Protein AF-V5GNF7-F1 (afdb_monomer_lite)

Secondary structure (DSSP, 8-state):
-------------HHHHHH-HHHHHHHHHHHHHHHHHHHHHHHHHHHHHHHHHHHS-BTTTTB------HHHHHHHHHHHHHHHHHHHHHHHHHHHHHHHHHHHHHHHHHHHHHHHHHHHHHHHHHHHHHHHHHHHHHHHHHHHSS---HHHHTTS-SPPPHHHHHHHHHHHHHHHHHHHHHHHHHHHHHHHHHHHHHHHHHHHHHHHHHHHHHHHHHHHHHHTS-TTS---HHHHHHHHHHHHHHHHHHHHTTEEEEEEEETTEEEEEEE--THHHHHHHHHHHTS------------PPPSTTEEEEEEEESSTT--EEEEEEEETTSPBP---HHHHHHHHHHHHHT-HHHHHHHHHHT-

Organism: Kalmanozyma brasiliensis (strain GHG001) (NCBI:txid1365824)

Foldseek 3Di:
DPPPPDPDDPPPPVVVCVVPVVVVVVVVVVVVVVVVVVVVVVVVVVVVVVQCVQQDQPPVVRDHRDDDDPVRVVVVVVVVVVVVVVVVVVVVVVVVVVVVVVVVCVVVVVVVVVVVVVVVVVVVVVVVVVVVVVVVVVVCCVVCVPVDDPVVVVVPPDPQDPVNVVVVVVVVVVVVVVVVVVVVVVVVVVVVVVVVVVVVVVVVVVVVVVVVVVVVVVVVVQPVQDPVRHDPVVVVVVVVVVVVVVVVVCVVLQWPDWDDPDLFKIKTKGFADCPVVVVVVVVVVVPDDDDDDDDDDPDDDPQQRIKIWMFGAPHRVHATPDIWIAGPVRHTDDFDPVLVVVLVVVSVVRPPVVNSVSVSVSD

pLDDT: mean 76.72, std 17.61, range [31.47, 97.06]

Sequence (363 aa):
MSQFAGEGELDINWAVHKEWPEGLMEEERLLLDYFKKLKFIYLEQETKMRFMADIQDDLESGKEATVYSATEVAERERVAKTLKTQLTEAKAEVRGLRKEVDAAADELFEPWQEVDQDSREAEVLIKEIGDMELELAKIRAQSHGKGGNVAAIAGRDGPLTTTEAEEYLDGQVEEMTALEGKTADVKKAIEATKKDLVSSLRALDRINAERSLAEKFASEAKLGMGVDGGRDLETERLCASHAATISLLRSLLGIDEIEAISPTEIRITYKLPLDSILQQSQQEAAGKAAGSRRKRKSIALPDQSLVHVNLRFKDVGGRIDEVSVTSSKGEQYDMPEASMARLRALQKANDVPLIVQEVLAAF

InterPro domains:
  IPR037475 Kinetochore protein Sos7 [PTHR37329] (12-279)
  IPR048781 Kinetochore protein Sos7, coiled-coil domain [PF20882] (33-109)

Structure (mmCIF, N/CA/C/O backbone):
data_AF-V5GNF7-F1
#
_entry.id   AF-V5GNF7-F1
#
loop_
_atom_site.group_PDB
_atom_site.id
_atom_site.type_symbol
_atom_site.label_atom_id
_atom_site.label_alt_id
_atom_site.label_comp_id
_atom_site.label_asym_id
_atom_site.label_entity_id
_atom_site.label_seq_id
_atom_site.pdbx_PDB_ins_code
_atom_site.Cartn_x
_atom_site.Cartn_y
_atom_site.Cartn_z
_atom_site.occupancy
_atom_site.B_iso_or_equiv
_atom_site.auth_seq_id
_atom_site.auth_comp_id
_atom_site.auth_asym_id
_atom_site.auth_atom_id
_atom_site.pdbx_PDB_model_num
ATOM 1 N N . MET A 1 1 ? 14.016 -6.391 -24.480 1.00 37.66 1 MET A N 1
ATOM 2 C CA . MET A 1 1 ? 14.617 -6.146 -23.145 1.00 37.66 1 MET A CA 1
ATOM 3 C C . MET A 1 1 ? 13.620 -5.508 -22.162 1.00 37.66 1 MET A C 1
ATOM 5 O O . MET A 1 1 ? 14.030 -4.765 -21.288 1.00 37.66 1 MET A O 1
ATOM 9 N N . SER A 1 2 ? 12.316 -5.811 -22.263 1.00 34.09 2 SER A N 1
ATOM 10 C CA . SER A 1 2 ? 11.252 -5.247 -21.402 1.00 34.09 2 SER A CA 1
ATOM 11 C C . SER A 1 2 ? 10.570 -6.326 -20.543 1.00 34.09 2 SER A C 1
ATOM 13 O O . SER A 1 2 ? 9.400 -6.197 -20.209 1.00 34.09 2 SER A O 1
ATOM 15 N N . GLN A 1 3 ? 11.268 -7.427 -20.246 1.00 36.34 3 GLN A N 1
ATOM 16 C CA . GLN A 1 3 ? 10.677 -8.613 -19.605 1.00 36.34 3 GLN A CA 1
ATOM 17 C C . GLN A 1 3 ? 11.206 -8.899 -18.191 1.00 36.34 3 GLN A C 1
ATOM 19 O O . GLN A 1 3 ? 10.898 -9.942 -17.641 1.00 36.34 3 GLN A O 1
ATOM 24 N N . PHE A 1 4 ? 11.959 -7.978 -17.577 1.00 41.19 4 PHE A N 1
ATOM 25 C CA . PHE A 1 4 ? 12.493 -8.168 -16.216 1.00 41.19 4 PHE A CA 1
ATOM 26 C C . PHE A 1 4 ? 11.862 -7.268 -15.146 1.00 41.19 4 PHE A C 1
ATOM 28 O O . PHE A 1 4 ? 12.281 -7.311 -13.996 1.00 41.19 4 PHE A O 1
ATOM 35 N N . ALA A 1 5 ? 10.848 -6.468 -15.481 1.00 42.72 5 ALA A N 1
ATOM 36 C CA . ALA A 1 5 ? 10.094 -5.718 -14.477 1.00 42.72 5 ALA A CA 1
ATOM 37 C C . ALA A 1 5 ? 8.966 -6.601 -13.918 1.00 42.72 5 ALA A C 1
ATOM 39 O O . ALA A 1 5 ? 7.797 -6.396 -14.226 1.00 42.72 5 ALA A O 1
ATOM 40 N N . GLY A 1 6 ? 9.336 -7.642 -13.168 1.00 43.31 6 GLY A N 1
ATOM 41 C CA . GLY A 1 6 ? 8.391 -8.381 -12.338 1.00 43.31 6 GLY A CA 1
ATOM 42 C C . GLY A 1 6 ? 8.027 -7.535 -11.120 1.00 43.31 6 GLY A C 1
ATOM 43 O O . GLY A 1 6 ? 8.916 -7.096 -10.393 1.00 43.31 6 GLY A O 1
ATOM 44 N N . GLU A 1 7 ? 6.733 -7.298 -10.915 1.00 45.56 7 GLU A N 1
ATOM 45 C CA . GLU A 1 7 ? 6.145 -6.672 -9.723 1.00 45.56 7 GLU A CA 1
ATOM 46 C C . GLU A 1 7 ? 6.266 -7.608 -8.504 1.00 45.56 7 GLU A C 1
ATOM 48 O O . GLU A 1 7 ? 5.278 -8.104 -7.968 1.00 45.56 7 GLU A O 1
ATOM 53 N N . GLY A 1 8 ? 7.494 -7.909 -8.086 1.00 48.69 8 GLY A N 1
ATOM 54 C CA . GLY A 1 8 ? 7.759 -8.442 -6.757 1.00 48.69 8 GLY A CA 1
ATOM 55 C C . GLY A 1 8 ? 7.923 -7.264 -5.810 1.00 48.69 8 GLY A C 1
ATOM 56 O O . GLY A 1 8 ? 8.836 -6.460 -6.001 1.00 48.69 8 GLY A O 1
ATOM 57 N N . GLU A 1 9 ? 7.054 -7.139 -4.805 1.00 49.16 9 GLU A N 1
ATOM 58 C CA . GLU A 1 9 ? 7.373 -6.311 -3.640 1.00 49.16 9 GLU A CA 1
ATOM 59 C C . GLU A 1 9 ? 8.758 -6.744 -3.147 1.00 49.16 9 GLU A C 1
ATOM 61 O O . GLU A 1 9 ? 8.965 -7.913 -2.817 1.00 49.16 9 GLU A O 1
ATOM 66 N N . LEU A 1 10 ? 9.732 -5.826 -3.175 1.00 53.62 10 LEU A N 1
ATOM 67 C CA . LEU A 1 10 ? 11.022 -6.067 -2.544 1.00 53.62 10 LEU A CA 1
ATOM 68 C C . LEU A 1 10 ? 10.738 -6.322 -1.062 1.00 53.62 10 LEU A C 1
ATOM 70 O O . LEU A 1 10 ? 10.425 -5.389 -0.324 1.00 53.62 10 LEU A O 1
ATOM 74 N N . ASP A 1 11 ? 10.834 -7.580 -0.641 1.00 52.03 11 ASP A N 1
ATOM 75 C CA . ASP A 1 11 ? 10.724 -7.975 0.760 1.00 52.03 11 ASP A CA 1
ATOM 76 C C . ASP A 1 11 ? 12.017 -7.549 1.474 1.00 52.03 11 ASP A C 1
ATOM 78 O O . ASP A 1 11 ? 12.963 -8.317 1.670 1.00 52.03 11 ASP A O 1
ATOM 82 N N . ILE A 1 12 ? 12.121 -6.243 1.733 1.00 59.62 12 ILE A N 1
ATOM 83 C CA . ILE A 1 12 ? 13.259 -5.633 2.413 1.00 59.62 12 ILE A CA 1
ATOM 84 C C . ILE A 1 12 ? 13.191 -6.097 3.863 1.00 59.62 12 ILE A C 1
ATOM 86 O O . ILE A 1 12 ? 12.289 -5.725 4.613 1.00 59.62 12 ILE A O 1
ATOM 90 N N . ASN A 1 13 ? 14.162 -6.907 4.278 1.00 63.97 13 ASN A N 1
ATOM 91 C CA . ASN A 1 13 ? 14.256 -7.371 5.653 1.00 63.97 13 ASN A CA 1
ATOM 92 C C . ASN A 1 13 ? 14.747 -6.231 6.564 1.00 63.97 13 ASN A C 1
ATOM 94 O O . ASN A 1 13 ? 15.923 -6.133 6.917 1.00 63.97 13 ASN A O 1
ATOM 98 N N . TRP A 1 14 ? 13.821 -5.351 6.952 1.00 65.19 14 TRP A N 1
ATOM 99 C CA . TRP A 1 14 ? 14.069 -4.163 7.776 1.00 65.19 14 TRP A CA 1
ATOM 100 C C . TRP A 1 14 ? 14.739 -4.466 9.126 1.00 65.19 14 TRP A C 1
ATOM 102 O O . TRP A 1 14 ? 15.349 -3.577 9.719 1.00 65.19 14 TRP A O 1
ATOM 112 N N . ALA A 1 15 ? 14.659 -5.710 9.614 1.00 67.31 15 ALA A N 1
ATOM 113 C CA . ALA A 1 15 ? 15.326 -6.131 10.843 1.00 67.31 15 ALA A CA 1
ATOM 114 C C . ALA A 1 15 ? 16.859 -6.154 10.699 1.00 67.31 15 ALA A C 1
ATOM 116 O O . ALA A 1 15 ? 17.555 -5.724 11.615 1.00 67.31 15 ALA A O 1
ATOM 117 N N . VAL A 1 16 ? 17.377 -6.561 9.535 1.00 62.41 16 VAL A N 1
ATOM 118 C CA . VAL A 1 16 ? 18.823 -6.607 9.243 1.00 62.41 16 VAL A CA 1
ATOM 119 C C . VAL A 1 16 ? 19.409 -5.194 9.164 1.00 62.41 16 VAL A C 1
ATOM 121 O O . VAL A 1 16 ? 20.482 -4.920 9.697 1.00 62.41 16 VAL A O 1
ATOM 124 N N . HIS A 1 17 ? 18.665 -4.254 8.580 1.00 59.75 17 HIS A N 1
ATOM 125 C CA . HIS A 1 17 ? 19.103 -2.862 8.433 1.00 59.75 17 HIS A CA 1
ATOM 126 C C . HIS A 1 17 ? 19.042 -2.047 9.736 1.00 59.75 17 HIS A C 1
ATOM 128 O O . HIS A 1 17 ? 19.660 -0.988 9.831 1.00 59.75 17 HIS A O 1
ATOM 134 N N . LYS A 1 18 ? 18.339 -2.543 10.763 1.00 66.19 18 LYS A N 1
ATOM 135 C CA . LYS A 1 18 ? 18.294 -1.923 12.096 1.00 66.19 18 LYS A CA 1
ATOM 136 C C . LYS A 1 18 ? 19.565 -2.188 12.912 1.00 66.19 18 LYS A C 1
ATOM 138 O O . LYS A 1 18 ? 19.914 -1.380 13.768 1.00 66.19 18 LYS A O 1
ATOM 143 N N . GLU A 1 19 ? 20.245 -3.302 12.651 1.00 74.06 19 GLU A N 1
ATOM 144 C CA . GLU A 1 19 ? 21.462 -3.712 13.363 1.00 74.06 19 GLU A CA 1
ATOM 145 C C . GLU A 1 19 ? 22.735 -3.100 12.758 1.00 74.06 19 GLU A C 1
ATOM 147 O O . GLU A 1 19 ? 23.729 -2.940 13.467 1.00 74.06 19 GLU A O 1
ATOM 152 N N . TRP A 1 20 ? 22.701 -2.694 11.480 1.00 76.38 20 TRP A N 1
ATOM 153 C CA . TRP A 1 20 ? 23.851 -2.094 10.795 1.00 76.38 20 TRP A CA 1
ATOM 154 C C . TRP A 1 20 ? 23.467 -0.935 9.850 1.00 76.38 20 TRP A C 1
ATOM 156 O O . TRP A 1 20 ? 23.504 -1.072 8.624 1.00 76.38 20 TRP A O 1
ATOM 166 N N . PRO A 1 21 ? 23.120 0.242 10.403 1.00 76.25 21 PRO A N 1
ATOM 167 C CA . PRO A 1 21 ? 22.716 1.407 9.611 1.00 76.25 21 PRO A CA 1
ATOM 168 C C . PRO A 1 21 ? 23.842 1.965 8.723 1.00 76.25 21 PRO A C 1
ATOM 170 O O . PRO A 1 21 ? 23.575 2.500 7.651 1.00 76.25 21 PRO A O 1
ATOM 173 N N . GLU A 1 22 ? 25.106 1.806 9.126 1.00 79.75 22 GLU A N 1
ATOM 174 C CA . GLU A 1 22 ? 26.262 2.207 8.311 1.00 79.75 22 GLU A CA 1
ATOM 175 C C . GLU A 1 22 ? 26.398 1.355 7.039 1.00 79.75 22 GLU A C 1
ATOM 177 O O . GLU A 1 22 ? 26.714 1.891 5.978 1.00 79.75 22 GLU A O 1
ATOM 182 N N . GLY A 1 23 ? 26.085 0.056 7.115 1.00 80.06 23 GLY A N 1
ATOM 183 C CA . GLY A 1 23 ? 26.101 -0.842 5.959 1.00 80.06 23 GLY A CA 1
ATOM 184 C C . GLY A 1 23 ? 25.044 -0.488 4.920 1.00 80.06 23 GLY A C 1
ATOM 185 O O . GLY A 1 23 ? 25.327 -0.537 3.729 1.00 80.06 23 GLY A O 1
ATOM 186 N N . LEU A 1 24 ? 23.862 -0.032 5.353 1.00 78.75 24 LEU A N 1
ATOM 187 C CA . LEU A 1 24 ? 22.812 0.437 4.441 1.00 78.75 24 LEU A CA 1
ATOM 188 C C . LEU A 1 24 ? 23.260 1.678 3.650 1.00 78.75 24 LEU A C 1
ATOM 190 O O . LEU A 1 24 ? 23.034 1.757 2.446 1.00 78.75 24 LEU A O 1
ATOM 194 N N . MET A 1 25 ? 23.939 2.623 4.307 1.00 82.44 25 MET A N 1
ATOM 195 C CA . MET A 1 25 ? 24.500 3.811 3.647 1.00 82.44 25 MET A CA 1
ATOM 196 C C . MET A 1 25 ? 25.602 3.438 2.643 1.00 82.44 25 MET A C 1
ATOM 198 O O . MET A 1 25 ? 25.744 4.058 1.584 1.00 82.44 25 MET A O 1
ATOM 202 N N . GLU A 1 26 ? 26.404 2.423 2.967 1.00 84.50 26 GLU A N 1
ATOM 203 C CA . GLU A 1 26 ? 27.464 1.929 2.091 1.00 84.50 26 GLU A CA 1
ATOM 204 C C . GLU A 1 26 ? 26.896 1.156 0.888 1.00 84.50 26 GLU A C 1
ATOM 206 O O . GLU A 1 26 ? 27.323 1.386 -0.248 1.00 84.50 26 GLU A O 1
ATOM 211 N N . GLU A 1 27 ? 25.871 0.328 1.099 1.00 82.81 27 GLU A N 1
ATOM 212 C CA . GLU A 1 27 ? 25.109 -0.343 0.041 1.00 82.81 27 GLU A CA 1
ATOM 213 C C . GLU A 1 27 ? 24.399 0.655 -0.875 1.00 82.81 27 GLU A C 1
ATOM 215 O O . GLU A 1 27 ? 24.509 0.535 -2.096 1.00 82.81 27 GLU A O 1
ATOM 220 N N . GLU A 1 28 ? 23.739 1.679 -0.326 1.00 84.56 28 GLU A N 1
ATOM 221 C CA . GLU A 1 28 ? 23.108 2.750 -1.107 1.00 84.56 28 GLU A CA 1
ATOM 222 C C . GLU A 1 28 ? 24.139 3.445 -2.004 1.00 84.56 28 GLU A C 1
ATOM 224 O O . GLU A 1 28 ? 23.925 3.630 -3.208 1.00 84.56 28 GLU A O 1
ATOM 229 N N . ARG A 1 29 ? 25.309 3.778 -1.450 1.00 86.81 29 ARG A N 1
ATOM 230 C CA . ARG A 1 29 ? 26.400 4.389 -2.212 1.00 86.81 29 ARG A CA 1
ATOM 231 C C . ARG A 1 29 ? 26.900 3.468 -3.331 1.00 86.81 29 ARG A C 1
ATOM 233 O O . ARG A 1 29 ? 27.136 3.942 -4.447 1.00 86.81 29 ARG A O 1
ATOM 240 N N . LEU A 1 30 ? 27.070 2.175 -3.055 1.00 85.06 30 LEU A N 1
ATOM 241 C CA . LEU A 1 30 ? 27.505 1.186 -4.046 1.00 85.06 30 LEU A CA 1
ATOM 242 C C . LEU A 1 30 ? 26.455 0.978 -5.144 1.00 85.06 30 LEU A C 1
ATOM 244 O O . LEU A 1 30 ? 26.815 0.928 -6.322 1.00 85.06 30 LEU A O 1
ATOM 248 N N . LEU A 1 31 ? 25.172 0.929 -4.783 1.00 84.25 31 LEU A N 1
ATOM 249 C CA . LEU A 1 31 ? 24.045 0.861 -5.714 1.00 84.25 31 LEU A CA 1
ATOM 250 C C . LEU A 1 31 ? 24.003 2.097 -6.612 1.00 84.25 31 LEU A C 1
ATOM 252 O O . LEU A 1 31 ? 23.900 1.963 -7.830 1.00 84.25 31 LEU A O 1
ATOM 256 N N . LEU A 1 32 ? 24.164 3.298 -6.054 1.00 87.81 32 LEU A N 1
ATOM 257 C CA . LEU A 1 32 ? 24.233 4.537 -6.832 1.00 87.81 32 LEU A CA 1
ATOM 258 C C . LEU A 1 32 ? 25.391 4.523 -7.836 1.00 87.81 32 LEU A C 1
ATOM 260 O O . LEU A 1 32 ? 25.219 4.924 -8.991 1.00 87.81 32 LEU A O 1
ATOM 264 N N . ASP A 1 33 ? 26.569 4.049 -7.434 1.00 88.44 33 ASP A N 1
ATOM 265 C CA . ASP A 1 33 ? 27.712 3.923 -8.341 1.00 88.44 33 ASP A CA 1
ATOM 266 C C . ASP A 1 33 ? 27.508 2.824 -9.393 1.00 88.44 33 ASP A C 1
ATOM 268 O O . ASP A 1 33 ? 27.901 3.003 -10.552 1.00 88.44 33 ASP A O 1
ATOM 272 N N . TYR A 1 34 ? 26.842 1.725 -9.036 1.00 87.00 34 TYR A N 1
ATOM 273 C CA . TYR A 1 34 ? 26.427 0.694 -9.983 1.00 87.00 34 TYR A CA 1
ATOM 274 C C . TYR A 1 34 ? 25.433 1.246 -11.010 1.00 87.00 34 TYR A C 1
ATOM 276 O O . TYR A 1 34 ? 25.665 1.093 -12.207 1.00 87.00 34 TYR A O 1
ATOM 284 N N . PHE A 1 35 ? 24.398 1.980 -10.592 1.00 84.75 35 PHE A N 1
ATOM 285 C CA . PHE A 1 35 ? 23.431 2.607 -11.499 1.00 84.75 35 PHE A CA 1
ATOM 286 C C . PHE A 1 35 ? 24.076 3.631 -12.435 1.00 84.75 35 PHE A C 1
ATOM 288 O O . PHE A 1 35 ? 23.751 3.671 -13.626 1.00 84.75 35 PHE A O 1
ATOM 295 N N . LYS A 1 36 ? 25.035 4.430 -11.945 1.00 87.56 36 LYS A N 1
ATOM 296 C CA . LYS A 1 36 ? 25.822 5.329 -12.808 1.00 87.56 36 LYS A CA 1
ATOM 297 C C . LYS A 1 36 ? 26.550 4.538 -13.894 1.00 87.56 36 LYS A C 1
ATOM 299 O O . LYS A 1 36 ? 26.466 4.914 -15.061 1.00 87.56 36 LYS A O 1
ATOM 304 N N . LYS A 1 37 ? 27.228 3.442 -13.535 1.00 90.31 37 LYS A N 1
ATOM 305 C CA . LYS A 1 37 ? 27.931 2.571 -14.495 1.00 90.31 37 LYS A CA 1
ATOM 306 C C . LYS A 1 37 ? 26.960 1.898 -15.464 1.00 90.31 37 LYS A C 1
ATOM 308 O O . LYS A 1 37 ? 27.203 1.924 -16.666 1.00 90.31 37 LYS A O 1
ATOM 313 N N . LEU A 1 38 ? 25.847 1.368 -14.963 1.00 87.88 38 LE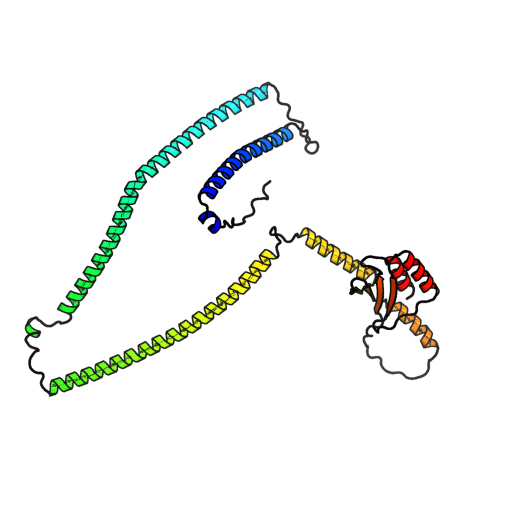U A N 1
ATOM 314 C CA . LEU A 1 38 ? 24.826 0.691 -15.757 1.00 87.88 38 LEU A CA 1
ATOM 315 C C . LEU A 1 38 ? 24.232 1.621 -16.815 1.00 87.88 38 LEU A C 1
ATOM 317 O O . LEU A 1 38 ? 24.081 1.222 -17.965 1.00 87.88 38 LEU A O 1
ATOM 321 N N . LYS A 1 39 ? 23.987 2.888 -16.464 1.00 87.81 39 LYS A N 1
ATOM 322 C CA . LYS A 1 39 ? 23.552 3.909 -17.421 1.00 87.81 39 LYS A CA 1
ATOM 323 C C . LYS A 1 39 ? 24.544 4.078 -18.574 1.00 87.81 39 LYS A C 1
ATOM 325 O O . LYS A 1 39 ? 24.112 4.174 -19.718 1.00 87.81 39 LYS A O 1
ATOM 330 N N . PHE A 1 40 ? 25.848 4.126 -18.294 1.00 89.31 40 PHE A N 1
ATOM 331 C CA . PHE A 1 40 ? 26.866 4.236 -19.344 1.00 89.31 40 PHE A CA 1
ATOM 332 C C . PHE A 1 40 ? 26.948 2.972 -20.199 1.00 89.31 40 PHE A C 1
ATOM 334 O O . PHE A 1 40 ? 26.976 3.089 -21.418 1.00 89.31 40 PHE A O 1
ATOM 341 N N . ILE A 1 41 ? 26.916 1.789 -19.577 1.00 86.62 41 ILE A N 1
ATOM 342 C CA . ILE A 1 41 ? 26.935 0.499 -20.282 1.00 86.62 41 ILE A CA 1
ATOM 343 C C . ILE A 1 41 ? 25.724 0.378 -21.209 1.00 86.62 41 ILE A C 1
ATOM 345 O O . ILE A 1 41 ? 25.876 0.021 -22.373 1.00 86.62 41 ILE A O 1
ATOM 349 N N . TYR A 1 42 ? 24.531 0.719 -20.720 1.00 88.19 42 TYR A N 1
ATOM 350 C CA . TYR A 1 42 ? 23.309 0.684 -21.515 1.00 88.19 42 TYR A CA 1
ATOM 351 C C . TYR A 1 42 ? 23.373 1.669 -22.683 1.00 88.19 42 TYR A C 1
ATOM 353 O O . TYR A 1 42 ? 23.096 1.291 -23.816 1.00 88.19 42 TYR A O 1
ATOM 361 N N . LEU A 1 43 ? 23.801 2.912 -22.433 1.00 86.69 43 LEU A N 1
ATOM 362 C CA . LEU A 1 43 ? 23.941 3.917 -23.487 1.00 86.69 43 LEU A CA 1
ATOM 363 C C . LEU A 1 43 ? 24.960 3.476 -24.548 1.00 86.69 43 LEU A C 1
ATOM 365 O O . LEU A 1 43 ? 24.732 3.655 -25.741 1.00 86.69 43 LEU A O 1
ATOM 369 N N . GLU A 1 44 ? 26.078 2.887 -24.124 1.00 89.38 44 GLU A N 1
ATOM 370 C CA . GLU A 1 44 ? 27.106 2.348 -25.011 1.00 89.38 44 GLU A CA 1
ATOM 371 C C . GLU A 1 44 ? 26.572 1.171 -25.833 1.00 89.38 44 GLU A C 1
ATOM 373 O O . GLU A 1 44 ? 26.760 1.143 -27.048 1.00 89.38 44 GLU A O 1
ATOM 378 N N . GLN A 1 45 ? 25.873 0.224 -25.200 1.00 86.94 45 GLN A N 1
ATOM 379 C CA . GLN A 1 45 ? 25.267 -0.922 -25.874 1.00 86.94 45 GLN A CA 1
ATOM 380 C C . GLN A 1 45 ? 24.191 -0.477 -26.868 1.00 86.94 45 GLN A C 1
ATOM 382 O O . GLN A 1 45 ? 24.187 -0.944 -28.002 1.00 86.94 45 GLN A O 1
ATOM 387 N N . GLU A 1 46 ? 23.313 0.447 -26.485 1.00 83.56 46 GLU A N 1
ATOM 388 C CA . GLU A 1 46 ? 22.283 1.000 -27.366 1.00 83.56 46 GLU A CA 1
ATOM 389 C C . GLU A 1 46 ? 22.913 1.749 -28.548 1.00 83.56 46 GLU A C 1
ATOM 391 O O . GLU A 1 46 ? 22.487 1.575 -29.690 1.00 83.56 46 GLU A O 1
ATOM 396 N N . THR A 1 47 ? 23.976 2.521 -28.302 1.00 81.31 47 THR A N 1
ATOM 397 C CA . THR A 1 47 ? 24.725 3.214 -29.362 1.00 81.31 47 THR A CA 1
ATOM 398 C C . THR A 1 47 ? 25.388 2.216 -30.308 1.00 81.31 47 THR A C 1
ATOM 400 O O . THR A 1 47 ? 25.277 2.367 -31.521 1.00 81.31 47 THR A O 1
ATOM 403 N N . LYS A 1 48 ? 26.018 1.160 -29.778 1.00 84.81 48 LYS A N 1
ATOM 404 C CA . LYS A 1 48 ? 26.613 0.071 -30.569 1.00 84.81 48 LYS A CA 1
ATOM 405 C C . LYS A 1 48 ? 25.565 -0.666 -31.397 1.00 84.81 48 LYS A C 1
ATOM 407 O O . LYS A 1 48 ? 25.784 -0.873 -32.581 1.00 84.81 48 LYS A O 1
ATOM 412 N N . MET A 1 49 ? 24.425 -1.019 -30.808 1.00 80.44 49 MET A N 1
ATOM 413 C CA . MET A 1 49 ? 23.323 -1.690 -31.505 1.00 80.44 49 MET A CA 1
ATOM 414 C C . MET A 1 49 ? 22.759 -0.825 -32.633 1.00 80.44 49 MET A C 1
ATOM 416 O O . MET A 1 49 ? 22.555 -1.324 -33.734 1.00 80.44 49 MET A O 1
ATOM 420 N N . ARG A 1 50 ? 22.553 0.475 -32.387 1.00 78.56 50 ARG A N 1
ATOM 421 C CA . ARG A 1 50 ? 22.103 1.419 -33.422 1.00 78.56 50 ARG A CA 1
ATOM 422 C C . ARG A 1 50 ? 23.134 1.598 -34.529 1.00 78.56 50 ARG A C 1
ATOM 424 O O . ARG A 1 50 ? 22.759 1.617 -35.689 1.00 78.56 50 ARG A O 1
ATOM 431 N N . PHE A 1 51 ? 24.412 1.698 -34.178 1.00 76.38 51 PHE A N 1
ATOM 432 C CA . PHE A 1 51 ? 25.502 1.806 -35.146 1.00 76.38 51 PHE A CA 1
ATOM 433 C C . PHE A 1 51 ? 25.623 0.548 -36.014 1.00 76.38 51 PHE A C 1
ATOM 435 O O . PHE A 1 51 ? 25.725 0.652 -37.230 1.00 76.38 51 PHE A O 1
ATOM 442 N N . MET A 1 52 ? 25.549 -0.639 -35.405 1.00 75.69 52 MET A N 1
ATOM 443 C CA . MET A 1 52 ? 25.546 -1.911 -36.132 1.00 75.69 52 MET A CA 1
ATOM 444 C C . MET A 1 52 ? 24.328 -2.029 -37.050 1.00 75.69 52 MET A C 1
ATOM 446 O O . MET A 1 52 ? 24.483 -2.430 -38.195 1.00 75.69 52 MET A O 1
ATOM 450 N N . ALA A 1 53 ? 23.143 -1.620 -36.589 1.00 73.81 53 ALA A N 1
ATOM 451 C CA . ALA A 1 53 ? 21.932 -1.615 -37.408 1.00 73.81 53 ALA A CA 1
ATOM 452 C C . ALA A 1 53 ? 21.982 -0.618 -38.584 1.00 73.81 53 ALA A C 1
ATOM 454 O O . ALA A 1 53 ? 21.278 -0.822 -39.564 1.00 73.81 53 ALA A O 1
ATOM 455 N N . ASP A 1 54 ? 22.780 0.451 -38.489 1.00 69.12 54 ASP A N 1
ATOM 456 C CA . ASP A 1 54 ? 22.922 1.469 -39.546 1.00 69.12 54 ASP A CA 1
ATOM 457 C C . ASP A 1 54 ? 23.993 1.092 -40.593 1.00 69.12 54 ASP A C 1
ATOM 459 O O . ASP A 1 54 ? 23.968 1.585 -41.717 1.00 69.12 54 ASP A O 1
ATOM 463 N N . ILE A 1 55 ? 24.943 0.218 -40.232 1.00 68.00 55 ILE A N 1
ATOM 464 C CA . ILE A 1 55 ? 26.082 -0.187 -41.085 1.00 68.00 55 ILE A CA 1
ATOM 465 C C . ILE A 1 55 ? 25.918 -1.592 -41.669 1.00 68.00 55 ILE A C 1
ATOM 467 O O . ILE A 1 55 ? 26.577 -1.931 -42.650 1.00 68.00 55 ILE A O 1
ATOM 471 N N . GLN A 1 56 ? 25.082 -2.432 -41.067 1.00 67.56 56 GLN A N 1
ATOM 472 C CA . GLN A 1 56 ? 24.852 -3.784 -41.549 1.00 67.56 56 GLN A CA 1
ATOM 473 C C . GLN A 1 56 ? 2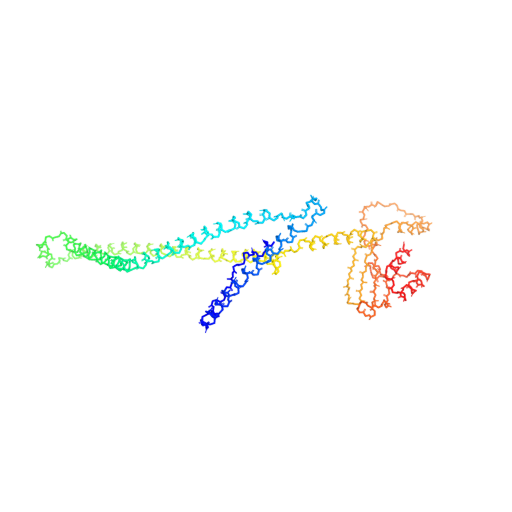3.769 -3.777 -42.631 1.00 67.56 56 GLN A C 1
ATOM 475 O O . GLN A 1 56 ? 22.658 -3.316 -42.385 1.00 67.56 56 GLN A O 1
ATOM 480 N N . ASP A 1 57 ? 24.091 -4.319 -43.808 1.00 60.75 57 ASP A N 1
ATOM 481 C CA . ASP A 1 57 ? 23.098 -4.574 -44.853 1.00 60.75 57 ASP A CA 1
ATOM 482 C C . ASP A 1 57 ? 22.032 -5.534 -44.318 1.00 60.75 57 ASP A C 1
ATOM 484 O O . ASP A 1 57 ? 22.324 -6.669 -43.917 1.00 60.75 57 ASP A O 1
ATOM 488 N N . ASP A 1 58 ? 20.782 -5.083 -44.320 1.00 64.31 58 ASP A N 1
ATOM 489 C CA . ASP A 1 58 ? 19.649 -5.914 -43.941 1.00 64.31 58 ASP A CA 1
ATOM 490 C C . ASP A 1 58 ? 19.173 -6.694 -45.176 1.00 64.31 58 ASP A C 1
ATOM 492 O O . ASP A 1 58 ? 18.375 -6.204 -45.981 1.00 64.31 58 ASP A O 1
ATOM 496 N N . LEU A 1 59 ? 19.705 -7.912 -45.338 1.00 58.66 59 LEU A N 1
ATOM 497 C CA . LEU A 1 59 ? 19.402 -8.830 -46.448 1.00 58.66 59 LEU A CA 1
ATOM 498 C C . LEU A 1 59 ? 17.914 -9.222 -46.538 1.00 58.66 59 LEU A C 1
ATOM 500 O O . LEU A 1 59 ? 17.468 -9.604 -47.620 1.00 58.66 59 LEU A O 1
ATOM 504 N N . GLU A 1 60 ? 17.146 -9.133 -45.446 1.00 60.47 60 GLU A N 1
ATOM 505 C CA . GLU A 1 60 ? 15.707 -9.451 -45.432 1.00 60.47 60 GLU A CA 1
ATOM 506 C C . GLU A 1 60 ? 14.832 -8.234 -45.783 1.00 60.47 60 GLU A C 1
ATOM 508 O O . GLU A 1 60 ? 13.778 -8.382 -46.402 1.00 60.47 60 GLU A O 1
ATOM 513 N N . SER A 1 61 ? 15.275 -7.025 -45.426 1.00 59.97 61 SER A N 1
ATOM 514 C CA . SER A 1 61 ? 14.557 -5.754 -45.640 1.00 59.97 61 SER A CA 1
ATOM 515 C C . SER A 1 61 ? 14.965 -5.024 -46.929 1.00 59.97 61 SER A C 1
ATOM 517 O O . SER A 1 61 ? 14.249 -4.135 -47.394 1.00 59.97 61 SER A O 1
ATOM 519 N N . GLY A 1 62 ? 16.110 -5.385 -47.520 1.00 58.22 62 GLY A N 1
ATOM 520 C CA . GLY A 1 62 ? 16.662 -4.744 -48.718 1.00 58.22 62 GLY A CA 1
ATOM 521 C C . GLY A 1 62 ? 17.198 -3.329 -48.474 1.00 58.22 62 GLY A C 1
ATOM 522 O O . GLY A 1 62 ? 17.314 -2.549 -49.417 1.00 58.22 62 GLY A O 1
ATOM 523 N N . LYS A 1 63 ? 17.486 -2.972 -47.216 1.00 58.25 63 LYS A N 1
ATOM 524 C CA . LYS A 1 63 ? 18.090 -1.683 -46.861 1.00 58.25 63 LYS A CA 1
ATOM 525 C C . LYS A 1 63 ? 19.609 -1.801 -46.938 1.00 58.25 63 LYS A C 1
ATOM 527 O O . LYS A 1 63 ? 20.201 -2.546 -46.161 1.00 58.25 63 LYS A O 1
ATOM 532 N N . GLU A 1 64 ? 20.200 -1.066 -47.875 1.00 59.53 64 GLU A N 1
ATOM 533 C CA . GLU A 1 64 ? 21.652 -0.902 -47.979 1.00 59.53 64 GLU A CA 1
ATOM 534 C C . GLU A 1 64 ? 22.192 -0.104 -46.783 1.00 59.53 64 GLU A C 1
ATOM 536 O O . GLU A 1 64 ? 21.528 0.807 -46.275 1.00 59.53 64 GLU A O 1
ATOM 541 N N . ALA A 1 65 ? 23.406 -0.444 -46.356 1.00 63.75 65 ALA A N 1
ATOM 542 C CA . ALA A 1 65 ? 24.151 0.225 -45.305 1.00 63.75 65 ALA A CA 1
ATOM 543 C C . ALA A 1 65 ? 24.243 1.733 -45.571 1.00 63.75 65 ALA A C 1
ATOM 545 O O . ALA A 1 65 ? 24.618 2.181 -46.662 1.00 63.75 65 ALA A O 1
ATOM 546 N N . THR A 1 66 ? 23.933 2.537 -44.555 1.00 63.72 66 THR A N 1
ATOM 547 C CA . THR A 1 66 ? 23.861 3.990 -44.695 1.00 63.72 66 THR A CA 1
ATOM 548 C C . THR A 1 66 ? 25.272 4.584 -44.773 1.00 63.72 66 THR A C 1
ATOM 550 O O . THR A 1 66 ? 25.911 4.877 -43.761 1.00 63.72 66 THR A O 1
ATOM 553 N N . VAL A 1 67 ? 25.797 4.773 -45.987 1.00 65.94 67 VAL A N 1
ATOM 554 C CA . VAL A 1 67 ? 27.087 5.446 -46.211 1.00 65.94 67 VAL A CA 1
ATOM 555 C C . VAL A 1 67 ? 26.865 6.955 -46.284 1.00 65.94 67 VAL A C 1
ATOM 557 O O . VAL A 1 67 ? 26.464 7.490 -47.315 1.00 65.94 67 VAL A O 1
ATOM 560 N N . TYR A 1 68 ? 27.141 7.654 -45.184 1.00 68.44 68 TYR A N 1
ATOM 561 C CA . TYR A 1 68 ? 27.007 9.110 -45.126 1.00 68.44 68 TYR A CA 1
ATOM 562 C C . TYR A 1 68 ? 28.061 9.823 -45.975 1.00 68.44 68 TYR A C 1
ATOM 564 O O . TYR A 1 68 ? 29.262 9.546 -45.883 1.00 68.44 68 TYR A O 1
ATOM 572 N N . SER A 1 69 ? 27.624 10.814 -46.751 1.00 78.12 69 SER A N 1
ATOM 573 C CA . SER A 1 69 ? 28.531 11.723 -47.449 1.00 78.12 69 SER A CA 1
ATOM 574 C C . SER A 1 69 ? 29.193 12.714 -46.477 1.00 78.12 69 SER A C 1
ATOM 576 O O . SER A 1 69 ? 28.639 13.059 -45.431 1.00 78.12 69 SER A O 1
ATOM 578 N N . ALA A 1 70 ? 30.376 13.239 -46.823 1.00 79.00 70 ALA A N 1
ATOM 579 C CA . ALA A 1 70 ? 31.080 14.225 -45.987 1.00 79.00 70 ALA A CA 1
ATOM 580 C C . ALA A 1 70 ? 30.237 15.490 -45.705 1.00 79.00 70 ALA A C 1
ATOM 582 O O . ALA A 1 70 ? 30.384 16.128 -44.662 1.00 79.00 70 ALA A O 1
ATOM 583 N N . THR A 1 71 ? 29.329 15.837 -46.619 1.00 81.88 71 THR A N 1
ATOM 584 C CA . THR A 1 71 ? 28.379 16.944 -46.470 1.00 81.88 71 THR A CA 1
ATOM 585 C C . THR A 1 71 ? 27.285 16.649 -45.443 1.00 81.88 71 THR A C 1
ATOM 587 O O . THR A 1 71 ? 26.980 17.514 -44.624 1.00 81.88 71 THR A O 1
ATOM 590 N N . GLU A 1 72 ? 26.744 15.428 -45.421 1.00 81.12 72 GLU A N 1
ATOM 591 C CA . GLU A 1 72 ? 25.716 15.011 -44.453 1.00 81.12 72 GLU A CA 1
ATOM 592 C C . GLU A 1 72 ? 26.269 14.914 -43.030 1.00 81.12 72 GLU A C 1
ATOM 594 O O . GLU A 1 72 ? 25.598 15.300 -42.071 1.00 81.12 72 GLU A O 1
ATOM 599 N N . VAL A 1 73 ? 27.514 14.447 -42.884 1.00 81.38 73 VAL A N 1
ATOM 600 C CA . VAL A 1 73 ? 28.198 14.417 -41.584 1.00 81.38 73 VAL A CA 1
ATOM 601 C C . VAL A 1 73 ? 28.351 15.836 -41.030 1.00 81.38 73 VAL A C 1
ATOM 603 O O . VAL A 1 73 ? 27.995 16.081 -39.878 1.00 81.38 73 VAL A O 1
ATOM 606 N N . ALA A 1 74 ? 28.784 16.796 -41.854 1.00 83.31 74 ALA A N 1
ATOM 607 C CA . ALA A 1 74 ? 28.944 18.189 -41.435 1.00 83.31 74 ALA A CA 1
ATOM 608 C C . ALA A 1 74 ? 27.613 18.857 -41.030 1.00 83.31 74 ALA A C 1
ATOM 610 O O . ALA A 1 74 ? 27.570 19.664 -40.094 1.00 83.31 74 ALA A O 1
ATOM 611 N N . GLU A 1 75 ? 26.511 18.524 -41.708 1.00 87.88 75 GLU A N 1
ATOM 612 C CA . GLU A 1 75 ? 25.176 19.012 -41.350 1.00 87.88 75 GLU A CA 1
ATOM 613 C C . GLU A 1 75 ? 24.692 18.408 -40.024 1.00 87.88 75 GLU A C 1
ATOM 615 O O . GLU A 1 75 ? 24.262 19.141 -39.126 1.00 87.88 75 GLU A O 1
ATOM 620 N N . ARG A 1 76 ? 24.851 17.092 -39.842 1.00 82.75 76 ARG A N 1
ATOM 621 C CA . ARG A 1 76 ? 24.507 16.407 -38.587 1.00 82.75 76 ARG A CA 1
ATOM 622 C C . ARG A 1 76 ? 25.346 16.888 -37.407 1.00 82.75 76 ARG A C 1
ATOM 624 O O . ARG A 1 76 ? 24.801 17.060 -36.320 1.00 82.75 76 ARG A O 1
ATOM 631 N N . GLU A 1 77 ? 26.632 17.175 -37.600 1.00 88.12 77 GLU A N 1
ATOM 632 C CA . GLU A 1 77 ? 27.483 17.773 -36.562 1.00 88.12 77 GLU A CA 1
ATOM 633 C C . GLU A 1 77 ? 26.997 19.167 -36.148 1.00 88.12 77 GLU A C 1
ATOM 635 O O . GLU A 1 77 ? 26.979 19.493 -34.956 1.00 88.12 77 GLU A O 1
ATOM 640 N N . ARG A 1 78 ? 26.545 19.986 -37.108 1.00 90.81 78 ARG A N 1
ATOM 641 C CA . ARG A 1 78 ? 25.926 21.287 -36.813 1.00 90.81 78 ARG A CA 1
ATOM 642 C C . ARG A 1 78 ? 24.662 21.128 -35.976 1.00 90.81 78 ARG A C 1
ATOM 644 O O . ARG A 1 78 ? 24.538 21.815 -34.962 1.00 90.81 78 ARG A O 1
ATOM 651 N N . VAL A 1 79 ? 23.769 20.217 -36.361 1.00 91.19 79 VAL A N 1
ATOM 652 C CA . VAL A 1 79 ? 22.523 19.937 -35.625 1.00 91.19 79 VAL A CA 1
ATOM 653 C C . VAL A 1 79 ? 22.815 19.368 -34.233 1.00 91.19 79 VAL A C 1
ATOM 655 O O . VAL A 1 79 ? 22.226 19.793 -33.244 1.00 91.19 79 VAL A O 1
ATOM 658 N N . ALA A 1 80 ? 23.780 18.458 -34.102 1.00 86.69 80 ALA A N 1
ATOM 659 C CA . ALA A 1 80 ? 24.184 17.927 -32.803 1.00 86.69 80 ALA A CA 1
ATOM 660 C C . ALA A 1 80 ? 24.750 19.028 -31.891 1.00 86.69 80 ALA A C 1
ATOM 662 O O . ALA A 1 80 ? 24.486 19.042 -30.687 1.00 86.69 80 ALA A O 1
ATOM 663 N N . LYS A 1 81 ? 25.499 19.984 -32.456 1.00 93.31 81 LYS A N 1
ATOM 664 C CA . LYS A 1 81 ? 26.037 21.124 -31.709 1.00 93.31 81 LYS A CA 1
ATOM 665 C C . LYS A 1 81 ? 24.930 22.052 -31.206 1.00 93.31 81 LYS A C 1
ATOM 667 O O . LYS A 1 81 ? 24.997 22.450 -30.045 1.00 93.31 81 LYS A O 1
ATOM 672 N N . THR A 1 82 ? 23.919 22.355 -32.022 1.00 93.50 82 THR A N 1
ATOM 673 C CA . THR A 1 82 ? 22.779 23.193 -31.601 1.00 93.50 82 THR A CA 1
ATOM 674 C C . THR A 1 82 ? 21.900 22.491 -30.566 1.00 93.50 82 THR A C 1
ATOM 676 O O . THR A 1 82 ? 21.522 23.094 -29.564 1.00 93.50 82 THR A O 1
ATOM 679 N N . LEU A 1 83 ? 21.635 21.194 -30.735 1.00 93.12 83 LEU A N 1
ATOM 680 C CA . LEU A 1 83 ? 20.900 20.409 -29.738 1.00 93.12 83 LEU A CA 1
ATOM 681 C C . LEU A 1 83 ? 21.663 20.323 -28.412 1.00 93.12 83 LEU A C 1
ATOM 683 O O . LEU A 1 83 ? 21.069 20.402 -27.337 1.00 93.12 83 LEU A O 1
ATOM 687 N N . LYS A 1 84 ? 22.996 20.212 -28.462 1.00 93.69 84 LYS A N 1
ATOM 688 C CA . LYS A 1 84 ? 23.831 20.215 -27.258 1.00 93.69 84 LYS A CA 1
ATOM 689 C C . LYS A 1 84 ? 23.749 21.549 -26.517 1.00 93.69 84 LYS A C 1
ATOM 691 O O . LYS A 1 84 ? 23.654 21.518 -25.292 1.00 93.69 84 LYS A O 1
ATOM 696 N N . THR A 1 85 ? 23.772 22.686 -27.218 1.00 94.81 85 THR A N 1
ATOM 697 C CA . THR A 1 85 ? 23.643 24.005 -26.573 1.00 94.81 85 THR A CA 1
ATOM 698 C C . THR A 1 85 ? 22.265 24.183 -25.936 1.00 94.81 85 THR A C 1
ATOM 700 O O . THR A 1 85 ? 22.191 24.529 -24.757 1.00 94.81 85 THR A O 1
ATOM 703 N N . GLN A 1 86 ? 21.194 23.808 -26.642 1.00 94.56 86 GLN A N 1
ATOM 704 C CA . GLN A 1 86 ? 19.828 23.826 -26.101 1.00 94.56 86 GLN A CA 1
ATOM 705 C C . GLN A 1 86 ? 19.698 22.945 -24.852 1.00 94.56 86 GLN A C 1
ATOM 707 O O . GLN A 1 86 ? 19.145 23.363 -23.838 1.00 94.56 86 GLN A O 1
ATOM 712 N N . LEU A 1 87 ? 20.275 21.738 -24.875 1.00 93.00 87 LEU A N 1
ATOM 713 C CA . LEU A 1 87 ? 20.267 20.847 -23.716 1.00 93.00 87 LEU A CA 1
ATOM 714 C C . LEU A 1 87 ? 21.042 21.435 -22.528 1.00 93.00 87 LEU A C 1
ATOM 716 O O . LEU A 1 87 ? 20.656 21.223 -21.378 1.00 93.00 87 LEU A O 1
ATOM 720 N N . THR A 1 88 ? 22.157 22.132 -22.769 1.00 96.06 88 THR A N 1
ATOM 721 C CA . THR A 1 88 ? 22.911 22.777 -21.684 1.00 96.06 88 THR A CA 1
ATOM 722 C C . THR A 1 88 ? 22.159 23.951 -21.069 1.00 96.06 88 THR A C 1
ATOM 724 O O . THR A 1 88 ? 22.199 24.089 -19.847 1.00 96.06 88 THR A O 1
ATOM 727 N N . GLU A 1 89 ? 21.449 24.735 -21.880 1.00 95.69 89 GLU A N 1
ATOM 728 C CA . GLU A 1 89 ? 20.604 25.849 -21.435 1.00 95.69 89 GLU A CA 1
ATOM 729 C C . GLU A 1 89 ? 19.417 25.336 -20.614 1.00 95.69 89 GLU A C 1
ATOM 731 O O . GLU A 1 89 ? 19.269 25.720 -19.456 1.00 95.69 89 GLU A O 1
ATOM 736 N N . ALA A 1 90 ? 18.676 24.349 -21.129 1.00 94.31 90 ALA A N 1
ATOM 737 C CA . ALA A 1 90 ? 17.571 23.720 -20.401 1.00 94.31 90 ALA A CA 1
ATOM 738 C C . ALA A 1 90 ? 18.032 23.091 -19.071 1.00 94.31 90 ALA A C 1
ATOM 740 O O . ALA A 1 90 ? 17.373 23.204 -18.040 1.00 94.31 90 ALA A O 1
ATOM 741 N N . LYS A 1 91 ? 19.218 22.462 -19.038 1.00 95.12 91 LYS A N 1
ATOM 742 C CA . LYS A 1 91 ? 19.806 21.951 -17.785 1.00 95.12 91 LYS A CA 1
ATOM 743 C C . LYS A 1 91 ? 20.204 23.052 -16.806 1.00 95.12 91 LYS A C 1
ATOM 745 O O . LYS A 1 91 ? 20.339 22.761 -15.616 1.00 95.12 91 LYS A O 1
ATOM 750 N N . ALA A 1 92 ? 20.530 24.249 -17.281 1.00 95.44 92 ALA A N 1
ATOM 751 C CA . ALA A 1 92 ? 20.823 25.384 -16.413 1.00 95.44 92 ALA A CA 1
ATOM 752 C C . ALA A 1 92 ? 19.525 25.947 -15.824 1.00 95.44 92 ALA A C 1
ATOM 754 O O . ALA A 1 92 ? 19.467 26.151 -14.616 1.00 95.44 92 ALA A O 1
ATOM 755 N N . GLU A 1 93 ? 18.480 26.074 -16.642 1.00 95.94 93 GLU A N 1
ATOM 756 C CA . GLU A 1 93 ? 17.139 26.506 -16.231 1.00 95.94 93 GLU A CA 1
ATOM 757 C C . GLU A 1 93 ? 16.540 25.583 -15.164 1.00 95.94 93 GLU A C 1
ATOM 759 O O . GLU A 1 93 ? 16.211 26.038 -14.073 1.00 95.94 93 GLU A O 1
ATOM 764 N N . VAL A 1 94 ? 16.517 24.266 -15.403 1.00 95.00 94 VAL A N 1
ATOM 765 C CA . VAL A 1 94 ? 16.013 23.286 -14.419 1.00 95.00 94 VAL A CA 1
ATOM 766 C C . VAL A 1 94 ? 16.802 23.342 -13.108 1.00 95.00 94 VAL A C 1
ATOM 768 O O . VAL A 1 94 ? 16.237 23.194 -12.027 1.00 95.00 94 VAL A O 1
ATOM 771 N N . ARG A 1 95 ? 18.120 23.574 -13.177 1.00 95.31 95 ARG A N 1
ATOM 772 C CA . ARG A 1 95 ? 18.944 23.754 -11.973 1.00 95.31 95 ARG A CA 1
ATOM 773 C C . ARG A 1 95 ? 18.647 25.068 -11.250 1.00 95.31 95 ARG A C 1
ATOM 775 O O . ARG A 1 95 ? 18.801 25.095 -10.035 1.00 95.31 95 ARG A O 1
ATOM 782 N N . GLY A 1 96 ? 18.259 26.120 -11.967 1.00 96.06 96 GLY A N 1
ATOM 783 C CA . GLY A 1 96 ? 17.776 27.376 -11.391 1.00 96.06 96 GLY A CA 1
ATOM 784 C C . GLY A 1 96 ? 16.460 27.170 -10.649 1.00 96.06 96 GLY A C 1
ATOM 785 O O . GLY A 1 96 ? 16.415 27.381 -9.443 1.00 96.06 96 GLY A O 1
ATOM 786 N N . LEU A 1 97 ? 15.457 26.614 -11.333 1.00 95.81 97 LEU A N 1
ATOM 787 C CA . LEU A 1 97 ? 14.145 26.312 -10.752 1.00 95.81 97 LEU A CA 1
ATOM 788 C C . LEU A 1 97 ? 14.250 25.425 -9.512 1.00 95.81 97 LEU A C 1
ATOM 790 O O . LEU A 1 97 ? 13.593 25.680 -8.511 1.00 95.81 97 LEU A O 1
ATOM 794 N N . ARG A 1 98 ? 15.114 24.402 -9.537 1.00 95.38 98 ARG A N 1
ATOM 795 C CA . ARG A 1 98 ? 15.315 23.552 -8.359 1.00 95.38 98 ARG A CA 1
ATOM 796 C C . ARG A 1 98 ? 15.849 24.338 -7.162 1.00 95.38 98 ARG A C 1
ATOM 798 O O . ARG A 1 98 ? 15.360 24.140 -6.063 1.00 95.38 98 ARG A O 1
ATOM 805 N N . LYS A 1 99 ? 16.809 25.242 -7.374 1.00 95.75 99 LYS A N 1
ATOM 806 C CA . LYS A 1 99 ? 17.326 26.096 -6.295 1.00 95.75 99 LYS A CA 1
ATOM 807 C C . LYS A 1 99 ? 16.261 27.040 -5.746 1.00 95.75 99 LYS A C 1
ATOM 809 O O . LYS A 1 99 ? 16.260 27.291 -4.552 1.00 95.75 99 LYS A O 1
ATOM 814 N N . GLU A 1 100 ? 15.391 27.565 -6.605 1.00 96.12 100 GLU A N 1
ATOM 815 C CA . GLU A 1 100 ? 14.272 28.415 -6.183 1.00 96.12 100 GLU A CA 1
ATOM 816 C C . GLU A 1 100 ? 13.258 27.629 -5.347 1.00 96.12 100 GLU A C 1
ATOM 818 O O . GLU A 1 100 ? 12.811 28.121 -4.318 1.00 96.12 100 GLU A O 1
ATOM 823 N N . VAL A 1 101 ? 12.943 26.393 -5.747 1.00 95.12 101 VAL A N 1
ATOM 824 C CA . VAL A 1 101 ? 12.072 25.496 -4.971 1.00 95.12 101 VAL A CA 1
ATOM 825 C C . VAL A 1 101 ? 12.698 25.146 -3.625 1.00 95.12 101 VAL A C 1
ATOM 827 O O . VAL A 1 101 ? 12.011 25.234 -2.614 1.00 95.12 101 VAL A O 1
ATOM 830 N N . ASP A 1 102 ? 13.982 24.782 -3.603 1.00 94.94 102 ASP A N 1
ATOM 831 C CA . ASP A 1 102 ? 14.690 24.452 -2.362 1.00 94.94 102 ASP A CA 1
ATOM 832 C C . ASP A 1 102 ? 14.705 25.674 -1.415 1.00 94.94 102 ASP A C 1
ATOM 834 O O . ASP A 1 102 ? 14.358 25.551 -0.246 1.00 94.94 102 ASP A O 1
ATOM 838 N N . ALA A 1 103 ? 14.984 26.878 -1.932 1.00 95.06 103 ALA A N 1
ATOM 839 C CA . ALA A 1 103 ? 14.955 28.111 -1.140 1.00 95.06 103 ALA A CA 1
ATOM 840 C C . ALA A 1 103 ? 13.550 28.457 -0.614 1.00 95.06 103 ALA A C 1
ATOM 842 O O . ALA A 1 103 ? 13.408 28.838 0.544 1.00 95.06 103 ALA A O 1
ATOM 843 N N . ALA A 1 104 ? 12.509 28.300 -1.437 1.00 93.88 104 ALA A N 1
ATOM 844 C CA . ALA A 1 104 ? 11.130 28.530 -1.010 1.00 93.88 104 ALA A CA 1
ATOM 845 C C . ALA A 1 104 ? 10.674 27.507 0.044 1.00 93.88 104 ALA A C 1
ATOM 847 O O . ALA A 1 104 ? 9.896 27.844 0.934 1.00 93.88 104 ALA A O 1
ATOM 848 N N . ALA A 1 105 ? 11.150 26.262 -0.045 1.00 92.44 105 ALA A N 1
ATOM 849 C CA . ALA A 1 105 ? 10.888 25.239 0.960 1.00 92.44 105 ALA A CA 1
ATOM 850 C C . ALA A 1 105 ? 11.572 25.577 2.293 1.00 92.44 105 ALA A C 1
ATOM 852 O O . ALA A 1 105 ? 10.923 25.490 3.336 1.00 92.44 105 ALA A O 1
ATOM 853 N N . ASP A 1 106 ? 12.832 26.019 2.253 1.00 93.31 106 ASP A N 1
ATOM 854 C CA . ASP A 1 106 ? 13.576 26.451 3.441 1.00 93.31 106 ASP A CA 1
ATOM 855 C C . ASP A 1 106 ? 12.926 27.684 4.101 1.00 93.31 106 ASP A C 1
ATOM 857 O O . ASP A 1 106 ? 12.790 27.730 5.322 1.00 93.31 106 ASP A O 1
ATOM 861 N N . GLU A 1 107 ? 12.456 28.659 3.311 1.00 94.31 107 GLU A N 1
ATOM 862 C CA . GLU A 1 107 ? 11.736 29.837 3.823 1.00 94.31 107 GLU A CA 1
ATOM 863 C C . GLU A 1 107 ? 10.370 29.493 4.437 1.00 94.31 107 GLU A C 1
ATOM 865 O O . GLU A 1 107 ? 9.932 30.165 5.371 1.00 94.31 107 GLU A O 1
ATOM 870 N N . LEU A 1 108 ? 9.683 28.463 3.930 1.00 94.12 108 LEU A N 1
ATOM 871 C CA . LEU A 1 108 ? 8.354 28.069 4.409 1.00 94.12 108 LEU A CA 1
ATOM 872 C C . LEU A 1 108 ? 8.404 27.183 5.662 1.00 94.12 108 LEU A C 1
ATOM 874 O O . LEU A 1 108 ? 7.414 27.101 6.390 1.00 94.12 108 LEU A O 1
ATOM 878 N N . PHE A 1 109 ? 9.532 26.521 5.913 1.00 90.56 109 PHE A N 1
ATOM 879 C CA . PHE A 1 109 ? 9.646 25.518 6.966 1.00 90.56 109 PHE A CA 1
ATOM 880 C C . PHE A 1 109 ? 9.405 26.090 8.369 1.00 90.56 109 PHE A C 1
ATOM 882 O O . PHE A 1 109 ? 8.554 25.575 9.091 1.00 90.56 109 PHE A O 1
ATOM 889 N N . GLU A 1 110 ? 10.097 27.173 8.735 1.00 91.25 110 GLU A N 1
ATOM 890 C CA . GLU A 1 110 ? 9.966 27.801 10.061 1.00 91.25 110 GLU A CA 1
ATOM 891 C C . GLU A 1 110 ? 8.556 28.387 10.301 1.00 91.25 110 GLU A C 1
ATOM 893 O O . GLU A 1 110 ? 7.920 27.999 11.283 1.00 91.25 110 GLU A O 1
ATOM 898 N N . PRO A 1 111 ? 7.973 29.206 9.394 1.00 94.56 111 PRO A N 1
ATOM 899 C CA . PRO A 1 111 ? 6.609 29.709 9.578 1.00 94.56 111 PRO A CA 1
ATOM 900 C C . PRO A 1 111 ? 5.553 28.604 9.684 1.00 94.56 111 PRO A C 1
ATOM 902 O O . PRO A 1 111 ? 4.566 28.748 10.402 1.00 94.56 111 PRO A O 1
ATOM 905 N N . TRP A 1 112 ? 5.727 27.495 8.958 1.00 94.75 112 TRP A N 1
ATOM 906 C CA . TRP A 1 112 ? 4.803 26.369 9.054 1.00 94.75 112 TRP A CA 1
ATOM 907 C C . TRP A 1 112 ? 4.885 25.680 10.421 1.00 94.75 112 TRP A C 1
ATOM 909 O O . TRP A 1 112 ? 3.844 25.316 10.967 1.00 94.75 112 TRP A O 1
ATOM 919 N N . GLN A 1 113 ? 6.086 25.535 10.990 1.00 94.38 113 GLN A N 1
ATOM 920 C CA . GLN A 1 113 ? 6.248 24.984 12.337 1.00 94.38 113 GLN A CA 1
ATOM 921 C C . GLN A 1 113 ? 5.602 25.866 13.405 1.00 94.38 113 GLN A C 1
ATOM 923 O O . GLN A 1 113 ? 4.933 25.334 14.290 1.00 94.38 113 GLN A O 1
ATOM 928 N N . GLU A 1 114 ? 5.754 27.189 13.303 1.00 96.00 114 GLU A N 1
ATOM 929 C CA . GLU A 1 114 ? 5.090 28.134 14.209 1.00 96.00 114 GLU A CA 1
ATOM 930 C C . GLU A 1 114 ? 3.563 27.979 14.139 1.00 96.00 114 GLU A C 1
ATOM 932 O O . GLU A 1 114 ? 2.907 27.802 15.162 1.00 96.00 114 GLU A O 1
ATOM 937 N N . VAL A 1 115 ? 2.991 27.929 12.930 1.00 96.38 115 VAL A N 1
ATOM 938 C CA . VAL A 1 115 ? 1.541 27.736 12.742 1.00 96.38 115 VAL A CA 1
ATOM 939 C C . VAL A 1 115 ? 1.063 26.375 13.260 1.00 96.38 115 VAL A C 1
ATOM 941 O O . VAL A 1 115 ? -0.021 26.280 13.835 1.00 96.38 115 VAL A O 1
ATOM 944 N N . ASP A 1 116 ? 1.841 25.311 13.063 1.00 96.38 116 ASP A N 1
ATOM 945 C CA . ASP A 1 116 ? 1.524 23.972 13.571 1.00 96.38 116 ASP A CA 1
ATOM 946 C C . ASP A 1 116 ? 1.549 23.935 15.109 1.00 96.38 116 ASP A C 1
ATOM 948 O O . ASP A 1 116 ? 0.674 23.327 15.734 1.00 96.38 116 ASP A O 1
ATOM 952 N N . GLN A 1 117 ? 2.500 24.632 15.738 1.00 96.25 117 GLN A N 1
ATOM 953 C CA . GLN A 1 117 ? 2.535 24.794 17.189 1.00 96.25 117 GLN A CA 1
ATOM 954 C C . GLN A 1 117 ? 1.330 25.600 17.693 1.00 96.25 117 GLN A C 1
ATOM 956 O O . GLN A 1 117 ? 0.605 25.114 18.564 1.00 96.25 117 GLN A O 1
ATOM 961 N N . ASP A 1 118 ? 1.062 26.764 17.104 1.00 96.75 118 ASP A N 1
ATOM 962 C CA . ASP A 1 118 ? -0.069 27.621 17.473 1.00 96.75 118 ASP A CA 1
ATOM 963 C C . ASP A 1 118 ? -1.410 26.894 17.300 1.00 96.75 118 ASP A C 1
ATOM 965 O O . ASP A 1 118 ? -2.310 27.013 18.134 1.00 96.75 118 ASP A O 1
ATOM 969 N N . SER A 1 119 ? -1.549 26.081 16.247 1.00 97.00 119 SER A N 1
ATOM 970 C CA . SER A 1 119 ? -2.741 25.260 16.018 1.00 97.00 119 SER A CA 1
ATOM 971 C C . SER A 1 119 ? -2.935 24.226 17.126 1.00 97.00 119 SER A C 1
ATOM 973 O O . SER A 1 119 ? -4.059 24.032 17.595 1.00 97.00 119 SER A O 1
ATOM 975 N N . ARG A 1 120 ? -1.860 23.570 17.582 1.00 96.00 120 ARG A N 1
ATOM 976 C CA . ARG A 1 120 ? -1.931 22.621 18.706 1.00 96.00 120 ARG A CA 1
ATOM 977 C C . ARG A 1 120 ? -2.292 23.319 20.009 1.00 96.00 120 ARG A C 1
ATOM 979 O O . ARG A 1 120 ? -3.116 22.804 20.763 1.00 96.00 120 ARG A O 1
ATOM 986 N N . GLU A 1 121 ? -1.697 24.476 20.274 1.00 97.06 121 GLU A N 1
ATOM 987 C CA . GLU A 1 121 ? -2.013 25.271 21.462 1.00 97.06 121 GLU A CA 1
ATOM 988 C C . GLU A 1 121 ? -3.481 25.722 21.439 1.00 97.06 121 GLU A C 1
ATOM 990 O O . GLU A 1 121 ? -4.196 25.555 22.430 1.00 97.06 121 GLU A O 1
ATOM 995 N N . ALA A 1 122 ? -3.981 26.177 20.288 1.00 96.69 122 ALA A N 1
ATOM 996 C CA . ALA A 1 122 ? -5.385 26.530 20.107 1.00 96.69 122 ALA A CA 1
ATOM 997 C C . ALA A 1 122 ? -6.328 25.336 20.341 1.00 96.69 122 ALA A C 1
ATOM 999 O O . ALA A 1 122 ? -7.349 25.486 21.011 1.00 96.69 122 ALA A O 1
ATOM 1000 N N . GLU A 1 123 ? -5.995 24.138 19.849 1.00 96.31 123 GLU A N 1
ATOM 1001 C CA . GLU A 1 123 ? -6.790 22.928 20.100 1.00 96.31 123 GLU A CA 1
ATOM 1002 C C . GLU A 1 123 ? -6.883 22.571 21.589 1.00 96.31 123 GLU A C 1
ATOM 1004 O O . GLU A 1 123 ? -7.943 22.143 22.056 1.00 96.31 123 GLU A O 1
ATOM 1009 N N . VAL A 1 124 ? -5.787 22.729 22.336 1.00 96.94 124 VAL A N 1
ATOM 1010 C CA . VAL A 1 124 ? -5.771 22.503 23.789 1.00 96.94 124 VAL A CA 1
ATOM 1011 C C . VAL A 1 124 ? -6.650 23.535 24.487 1.00 96.94 124 VAL A C 1
ATOM 1013 O O . VAL A 1 124 ? -7.543 23.156 25.246 1.00 96.94 124 VAL A O 1
ATOM 1016 N N . LEU A 1 125 ? -6.480 24.817 24.161 1.00 96.75 125 LEU A N 1
ATOM 1017 C CA . LEU A 1 125 ? -7.271 25.899 24.747 1.00 96.75 125 LEU A CA 1
ATOM 1018 C C . LEU A 1 125 ? -8.770 25.745 24.464 1.00 96.75 125 LEU A C 1
ATOM 1020 O O . LEU A 1 125 ? -9.586 25.979 25.350 1.00 96.75 125 LEU A O 1
ATOM 1024 N N . ILE A 1 126 ? -9.161 25.303 23.266 1.00 97.06 126 ILE A N 1
ATOM 1025 C CA . ILE A 1 126 ? -10.572 25.046 22.933 1.00 97.06 126 ILE A CA 1
ATOM 1026 C C . ILE A 1 126 ? -11.159 23.944 23.825 1.00 97.06 126 ILE A C 1
ATOM 1028 O O . ILE A 1 126 ? -12.299 24.071 24.277 1.00 97.06 126 ILE A O 1
ATOM 1032 N N . LYS A 1 127 ? -10.400 22.877 24.105 1.00 95.88 127 LYS A N 1
ATOM 1033 C CA . LYS A 1 127 ? -10.844 21.806 25.014 1.00 95.88 127 LYS A CA 1
ATOM 1034 C C . LYS A 1 127 ? -10.997 22.321 26.440 1.00 95.88 127 LYS A C 1
ATOM 1036 O O . LYS A 1 127 ? -12.037 22.091 27.046 1.00 95.88 127 LYS A O 1
ATOM 1041 N N . GLU A 1 128 ? -10.015 23.071 26.936 1.00 96.81 128 GLU A N 1
ATOM 1042 C CA . GLU A 1 128 ? -10.069 23.675 28.272 1.00 96.81 128 GLU A CA 1
ATOM 1043 C C . GLU A 1 128 ? -11.246 24.646 28.414 1.00 96.81 128 GLU A C 1
ATOM 1045 O O . GLU A 1 128 ? -11.942 24.632 29.428 1.00 96.81 128 GLU A O 1
ATOM 1050 N N . ILE A 1 129 ? -11.523 25.455 27.385 1.00 95.56 129 ILE A N 1
ATOM 1051 C CA . ILE A 1 129 ? -12.702 26.329 27.349 1.00 95.56 129 ILE A CA 1
ATOM 1052 C C . ILE A 1 129 ? -13.983 25.496 27.404 1.00 95.56 129 ILE A C 1
ATOM 1054 O O . ILE A 1 129 ? -14.858 25.803 28.210 1.00 95.56 129 ILE A O 1
ATOM 1058 N N . GLY A 1 130 ? -14.088 24.426 26.613 1.00 95.31 130 GLY A N 1
ATOM 1059 C CA . GLY A 1 130 ? -15.246 23.529 26.644 1.00 95.31 130 GLY A CA 1
ATOM 1060 C C . GLY A 1 130 ? -15.463 22.878 28.015 1.00 95.31 130 GLY A C 1
ATOM 1061 O O . GLY A 1 130 ? -16.596 22.809 28.498 1.00 95.31 130 GLY A O 1
ATOM 1062 N N . ASP A 1 131 ? -14.385 22.463 28.679 1.00 95.19 131 ASP A N 1
ATOM 1063 C CA . ASP A 1 131 ? -14.436 21.901 30.030 1.00 95.19 131 ASP A CA 1
ATOM 1064 C C . ASP A 1 131 ? -14.878 22.954 31.056 1.00 95.19 131 ASP A C 1
ATOM 1066 O O . ASP A 1 131 ? -15.793 22.699 31.845 1.00 95.19 131 ASP A O 1
ATOM 1070 N N . MET A 1 132 ? -14.314 24.166 30.999 1.00 93.94 132 MET A N 1
ATOM 1071 C CA . MET A 1 132 ? -14.728 25.287 31.848 1.00 93.94 132 MET A CA 1
ATOM 1072 C C . MET A 1 132 ? -16.194 25.677 31.616 1.00 93.94 132 MET A C 1
ATOM 1074 O O . MET A 1 132 ? -16.923 25.952 32.571 1.00 93.94 132 MET A O 1
ATOM 1078 N N . GLU A 1 133 ? -16.671 25.677 30.372 1.00 94.12 133 GLU A N 1
ATOM 1079 C CA . GLU A 1 133 ? -18.077 25.935 30.045 1.00 94.12 133 GLU A CA 1
ATOM 1080 C C . GLU A 1 133 ? -19.002 24.855 30.614 1.00 94.12 133 GLU A C 1
ATOM 1082 O O . GLU A 1 133 ? -20.077 25.167 31.141 1.00 94.12 133 GLU A O 1
ATOM 1087 N N . LEU A 1 134 ? -18.576 23.592 30.575 1.00 93.06 134 LEU A N 1
ATOM 1088 C CA . LEU A 1 134 ? -19.307 22.472 31.158 1.00 93.06 134 LEU A CA 1
ATOM 1089 C C . LEU A 1 134 ? -19.339 22.575 32.690 1.00 93.06 134 LEU A C 1
ATOM 1091 O O . LEU A 1 134 ? -20.389 22.353 33.302 1.00 93.06 134 LEU A O 1
ATOM 1095 N N . GLU A 1 135 ? -18.237 22.965 33.328 1.00 91.06 135 GLU A N 1
ATOM 1096 C CA . GLU A 1 135 ? -18.203 23.259 34.764 1.00 91.06 135 GLU A CA 1
ATOM 1097 C C . GLU A 1 135 ? -19.113 24.432 35.136 1.00 91.06 135 GLU A C 1
ATOM 1099 O O . GLU A 1 135 ? -19.906 24.320 36.074 1.00 91.06 135 GLU A O 1
ATOM 1104 N N . LEU A 1 136 ? -19.095 25.523 34.369 1.00 87.06 136 LEU A N 1
ATOM 1105 C CA . LEU A 1 136 ? -20.016 26.642 34.565 1.00 87.06 136 LEU A CA 1
ATOM 1106 C C . LEU A 1 136 ? -21.474 26.208 34.388 1.00 87.06 136 LEU A C 1
ATOM 1108 O O . LEU A 1 136 ? -22.332 26.626 35.168 1.00 87.06 136 LEU A O 1
ATOM 1112 N N . ALA A 1 137 ? -21.772 25.349 33.413 1.00 86.19 137 ALA A N 1
ATOM 1113 C CA . ALA A 1 137 ? -23.103 24.784 33.226 1.00 86.19 137 ALA A CA 1
ATOM 1114 C C . ALA A 1 137 ? -23.516 23.899 34.412 1.00 86.19 137 ALA A C 1
ATOM 1116 O O . ALA A 1 137 ? -24.645 24.020 34.889 1.00 86.19 137 ALA A O 1
ATOM 1117 N N . LYS A 1 138 ? -22.605 23.076 34.950 1.00 84.94 138 LYS A N 1
ATOM 1118 C CA . LYS A 1 138 ? -22.829 22.287 36.176 1.00 84.94 138 LYS A CA 1
ATOM 1119 C C . LYS A 1 138 ? -23.099 23.184 37.381 1.00 84.94 138 LYS A C 1
ATOM 1121 O O . LYS A 1 138 ? -24.076 22.949 38.084 1.00 84.94 138 LYS A O 1
ATOM 1126 N N . ILE A 1 139 ? -22.292 24.224 37.602 1.00 80.44 139 ILE A N 1
ATOM 1127 C CA . ILE A 1 139 ? -22.474 25.175 38.711 1.00 80.44 139 ILE A CA 1
ATOM 1128 C C . ILE A 1 139 ? -23.808 25.909 38.560 1.00 80.44 139 ILE A C 1
ATOM 1130 O O . ILE A 1 139 ? -24.568 26.013 39.523 1.00 80.44 139 ILE A O 1
ATOM 1134 N N . ARG A 1 140 ? -24.149 26.366 37.349 1.00 79.69 140 ARG A N 1
ATOM 1135 C CA . ARG A 1 140 ? -25.451 26.986 37.066 1.00 79.69 140 ARG A CA 1
ATOM 1136 C C . ARG A 1 140 ? -26.598 26.011 37.302 1.00 79.69 140 ARG A C 1
ATOM 1138 O O . ARG A 1 140 ? -27.577 26.408 37.914 1.00 79.69 140 ARG A O 1
ATOM 1145 N N . ALA A 1 141 ? -26.484 24.752 36.889 1.00 76.38 141 ALA A N 1
ATOM 1146 C CA . ALA A 1 141 ? -27.508 23.734 37.119 1.00 76.38 141 ALA A CA 1
ATOM 1147 C C . ALA A 1 141 ? -27.631 23.335 38.599 1.00 76.38 141 ALA A C 1
ATOM 1149 O O . ALA A 1 141 ? -28.735 23.100 39.071 1.00 76.38 141 ALA A O 1
ATOM 1150 N N . GLN A 1 142 ? -26.542 23.302 39.365 1.00 71.00 142 GLN A N 1
ATOM 1151 C CA . GLN A 1 142 ? -26.590 23.059 40.812 1.00 71.00 142 GLN A CA 1
ATOM 1152 C C . GLN A 1 142 ? -27.163 24.261 41.578 1.00 71.00 142 GLN A C 1
ATOM 1154 O O . GLN A 1 142 ? -27.910 24.079 42.538 1.00 71.00 142 GLN A O 1
ATOM 1159 N N . SER A 1 143 ? -26.856 25.477 41.125 1.00 59.50 143 SER A N 1
ATOM 1160 C CA . SER A 1 143 ? -27.346 26.734 41.700 1.00 59.50 143 SER A CA 1
ATOM 1161 C C . SER A 1 143 ? -28.813 27.023 41.337 1.00 59.50 143 SER A C 1
ATOM 1163 O O . SER A 1 143 ? -29.584 27.447 42.193 1.00 59.50 143 SER A O 1
ATOM 1165 N N . HIS A 1 144 ? -29.238 26.735 40.099 1.00 53.81 144 HIS A N 1
ATOM 1166 C CA . HIS A 1 144 ? -30.595 27.004 39.594 1.00 53.81 144 HIS A CA 1
ATOM 1167 C C . HIS A 1 144 ? -31.521 25.778 39.531 1.00 53.81 144 HIS A C 1
ATOM 1169 O O . HIS A 1 144 ? -32.736 25.945 39.456 1.00 53.81 144 HIS A O 1
ATOM 1175 N N . GLY A 1 145 ? -30.998 24.550 39.587 1.00 45.94 145 GLY A N 1
ATOM 1176 C CA . GLY A 1 145 ? -31.789 23.309 39.630 1.00 45.94 145 GLY A CA 1
ATOM 1177 C C . GLY A 1 145 ? -32.513 23.102 40.962 1.00 45.94 145 GLY A C 1
ATOM 1178 O O . GLY A 1 145 ? -33.478 22.346 41.036 1.00 45.94 145 GLY A O 1
ATOM 1179 N N . LYS A 1 146 ? -32.125 23.850 42.001 1.00 47.88 146 LYS A N 1
ATOM 1180 C CA . LYS A 1 146 ? -33.010 24.187 43.116 1.00 47.88 146 LYS A CA 1
ATOM 1181 C C . LYS A 1 146 ? -33.649 25.536 42.809 1.00 47.88 146 LYS A C 1
ATOM 1183 O O . LYS A 1 146 ? -33.171 26.571 43.258 1.00 47.88 146 LYS A O 1
ATOM 1188 N N . GLY A 1 147 ? -34.738 25.519 42.046 1.00 43.88 147 GLY A N 1
ATOM 1189 C CA . GLY A 1 147 ? -35.642 26.657 41.864 1.00 43.88 147 GLY A CA 1
ATOM 1190 C C . GLY A 1 147 ? -36.357 27.033 43.165 1.00 43.88 147 GLY A C 1
ATOM 1191 O O . GLY A 1 147 ? -37.577 26.964 43.259 1.00 43.88 147 GLY A O 1
ATOM 1192 N N . GLY A 1 148 ? -35.598 27.407 44.186 1.00 42.78 148 GLY A N 1
ATOM 1193 C CA . GLY A 1 148 ? -36.083 28.006 45.409 1.00 42.78 148 GLY A CA 1
ATOM 1194 C C . GLY A 1 148 ? -35.275 29.266 45.629 1.00 42.78 148 GLY A C 1
ATOM 1195 O O . GLY A 1 148 ? -34.052 29.207 45.709 1.00 42.78 148 GLY A O 1
ATOM 1196 N N . ASN A 1 149 ? -35.968 30.402 45.712 1.00 44.09 149 ASN A N 1
ATOM 1197 C CA . ASN A 1 149 ? -35.435 31.653 46.237 1.00 44.09 149 ASN A CA 1
ATOM 1198 C C . ASN A 1 149 ? -34.426 31.383 47.364 1.00 44.09 149 ASN A C 1
ATOM 1200 O O . ASN A 1 149 ? -34.630 30.480 48.169 1.00 44.09 149 ASN A O 1
ATOM 1204 N N . VAL A 1 150 ? -33.404 32.220 47.516 1.00 49.94 150 VAL A N 1
ATOM 1205 C CA . VAL A 1 150 ? -32.500 32.175 48.684 1.00 49.94 150 VAL A CA 1
ATOM 1206 C C . VAL A 1 150 ? -33.287 32.215 50.022 1.00 49.94 150 VAL A C 1
ATOM 1208 O O . VAL A 1 150 ? -32.815 31.721 51.039 1.00 49.94 150 VAL A O 1
ATOM 1211 N N . ALA A 1 151 ? -34.545 32.680 50.004 1.00 48.53 151 ALA A N 1
ATOM 1212 C CA . ALA A 1 151 ? -35.511 32.599 51.106 1.00 48.53 151 ALA A CA 1
ATOM 1213 C C . ALA A 1 151 ? -36.095 31.192 51.405 1.00 48.53 151 ALA A C 1
ATOM 1215 O O . ALA A 1 151 ? -36.577 30.958 52.507 1.00 48.53 151 ALA A O 1
ATOM 1216 N N . ALA A 1 152 ? -36.066 30.249 50.461 1.00 47.31 152 ALA A N 1
ATOM 1217 C CA . ALA A 1 152 ? -36.592 28.887 50.606 1.00 47.31 152 ALA A CA 1
ATOM 1218 C C . ALA A 1 152 ? -35.585 27.910 51.237 1.00 47.31 152 ALA A C 1
ATOM 1220 O O . ALA A 1 152 ? -35.992 26.893 51.790 1.00 47.31 152 ALA A O 1
ATOM 1221 N N . ILE A 1 153 ? -34.285 28.226 51.201 1.00 50.53 153 ILE A N 1
ATOM 1222 C CA . ILE A 1 153 ? -33.259 27.450 51.916 1.00 50.53 153 ILE A CA 1
ATOM 1223 C C . ILE A 1 153 ? -33.392 27.678 53.431 1.00 50.53 153 ILE A C 1
ATOM 1225 O O . ILE A 1 153 ? -33.253 26.740 54.198 1.00 50.53 153 ILE A O 1
ATOM 1229 N N . ALA A 1 154 ? -33.773 28.885 53.861 1.00 46.88 154 ALA A N 1
ATOM 1230 C CA . ALA A 1 154 ? -33.989 29.206 55.275 1.00 46.88 154 ALA A CA 1
ATOM 1231 C C . ALA A 1 154 ? -35.361 28.759 55.833 1.00 46.88 154 ALA A C 1
ATOM 1233 O O . ALA A 1 154 ? -35.580 28.833 57.038 1.00 46.88 154 ALA A O 1
ATOM 1234 N N . GLY A 1 155 ? -36.298 28.328 54.976 1.00 46.84 155 GLY A N 1
ATOM 1235 C CA . GLY A 1 155 ? -37.669 27.960 55.366 1.00 46.84 155 GLY A CA 1
ATOM 1236 C C . GLY A 1 155 ? -37.952 26.456 55.416 1.00 46.84 155 GLY A C 1
ATOM 1237 O O . GLY A 1 155 ? -39.046 26.066 55.810 1.00 46.84 155 GLY A O 1
ATOM 1238 N N . ARG A 1 156 ? -36.992 25.615 55.007 1.00 51.22 156 ARG A N 1
ATOM 1239 C CA . ARG A 1 156 ? -37.144 24.152 54.908 1.00 51.22 156 ARG A CA 1
ATOM 1240 C C . ARG A 1 156 ? -36.331 23.387 55.967 1.00 51.22 156 ARG A C 1
ATOM 1242 O O . ARG A 1 156 ? -36.151 22.188 55.839 1.00 51.22 156 ARG A O 1
ATOM 1249 N N . ASP A 1 157 ? -35.885 24.062 57.022 1.00 52.78 157 ASP A N 1
ATOM 1250 C CA . ASP A 1 157 ? -35.190 23.439 58.161 1.00 52.78 157 ASP A CA 1
ATOM 1251 C C . ASP A 1 157 ? -36.050 23.488 59.442 1.00 52.78 157 ASP A C 1
ATOM 1253 O O . ASP A 1 157 ? -35.549 23.626 60.557 1.00 52.78 157 ASP A O 1
ATOM 1257 N N . GLY A 1 158 ? -37.376 23.403 59.297 1.00 62.22 158 GLY A N 1
ATOM 1258 C CA . GLY A 1 158 ? -38.242 23.011 60.409 1.00 62.22 158 GLY A CA 1
ATOM 1259 C C . GLY A 1 158 ? -38.147 21.494 60.612 1.00 62.22 158 GLY A C 1
ATOM 1260 O O . GLY A 1 158 ? -38.026 20.777 59.617 1.00 62.22 158 GLY A O 1
ATOM 1261 N N . PRO A 1 159 ? -38.183 20.972 61.854 1.00 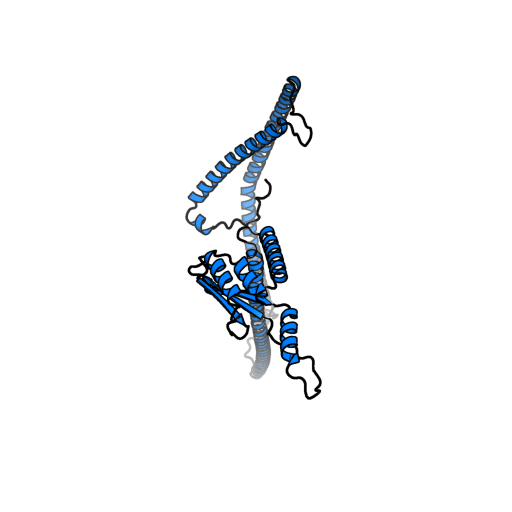63.09 159 PRO A N 1
ATOM 1262 C CA . PRO A 1 159 ? -38.237 19.530 62.061 1.00 63.09 159 PRO A CA 1
ATOM 1263 C C . PRO A 1 159 ? -39.473 18.983 61.344 1.00 63.09 159 PRO A C 1
ATOM 1265 O O . PRO A 1 159 ? -40.593 19.406 61.631 1.00 63.09 159 PRO A O 1
ATOM 1268 N N . LEU A 1 160 ? -39.236 18.086 60.385 1.00 64.81 160 LEU A N 1
ATOM 1269 C CA . LEU A 1 160 ? -40.273 17.403 59.620 1.00 64.81 160 LEU A CA 1
ATOM 1270 C C . LEU A 1 160 ? -41.256 16.765 60.607 1.00 64.81 160 LEU A C 1
ATOM 1272 O O . LEU A 1 160 ? -40.832 16.103 61.562 1.00 64.81 160 LEU A O 1
ATOM 1276 N N . THR A 1 161 ? -42.556 16.991 60.427 1.00 76.81 161 THR A N 1
ATOM 1277 C CA . THR A 1 161 ? -43.541 16.314 61.276 1.00 76.81 161 THR A CA 1
ATOM 1278 C C . THR A 1 161 ? -43.476 14.808 61.011 1.00 76.81 161 THR A C 1
ATOM 1280 O O . THR A 1 161 ? -43.091 14.380 59.924 1.00 76.81 161 THR A O 1
ATOM 1283 N N . THR A 1 162 ? -43.811 13.971 61.998 1.00 77.75 162 THR A N 1
ATOM 1284 C CA . THR A 1 162 ? -43.688 12.506 61.850 1.00 77.75 162 THR A CA 1
ATOM 1285 C C . THR A 1 162 ? -44.482 11.976 60.656 1.00 77.75 162 THR A C 1
ATOM 1287 O O . THR A 1 162 ? -44.016 11.074 59.974 1.00 77.75 162 THR A O 1
ATOM 1290 N N . THR A 1 163 ? -45.624 12.592 60.353 1.00 80.69 163 THR A N 1
ATOM 1291 C CA . THR A 1 163 ? -46.463 12.264 59.195 1.00 80.69 163 THR A CA 1
ATOM 1292 C C . THR A 1 163 ? -45.819 12.658 57.865 1.00 80.69 163 THR A C 1
ATOM 1294 O O . THR A 1 163 ? -45.814 11.864 56.935 1.00 80.69 163 THR A O 1
ATOM 1297 N N . GLU A 1 164 ? -45.209 13.844 57.772 1.00 79.25 164 GLU A N 1
ATOM 1298 C CA . GLU A 1 164 ? -44.485 14.265 56.560 1.00 79.25 164 GLU A CA 1
ATOM 1299 C C . GLU A 1 164 ? -43.218 13.422 56.333 1.00 79.25 164 GLU A C 1
ATOM 1301 O O . GLU A 1 164 ? -42.803 13.201 55.196 1.00 79.25 164 GLU A O 1
ATOM 1306 N N . ALA A 1 165 ? -42.595 12.942 57.415 1.00 79.12 165 ALA A N 1
ATOM 1307 C CA . ALA A 1 165 ? -41.457 12.032 57.348 1.00 79.12 165 ALA A CA 1
ATOM 1308 C C . ALA A 1 165 ? -41.855 10.657 56.814 1.00 79.12 165 ALA A C 1
ATOM 1310 O O . ALA A 1 165 ? -41.153 10.122 55.961 1.00 79.12 165 ALA A O 1
ATOM 1311 N N . GLU A 1 166 ? -42.976 10.110 57.285 1.00 83.56 166 GLU A N 1
ATOM 1312 C CA . GLU A 1 166 ? -43.534 8.849 56.788 1.00 83.56 166 GLU A CA 1
ATOM 1313 C C . GLU A 1 166 ? -43.898 8.954 55.299 1.00 83.56 166 GLU A C 1
ATOM 1315 O O . GLU A 1 166 ? -43.436 8.133 54.513 1.00 83.56 166 GLU A O 1
ATOM 1320 N N . GLU A 1 167 ? -44.586 10.018 54.874 1.00 85.31 167 GLU A N 1
ATOM 1321 C CA . GLU A 1 167 ? -44.929 10.236 53.457 1.00 85.31 167 GLU A CA 1
ATOM 1322 C C . GLU A 1 167 ? -43.691 10.376 52.553 1.00 85.31 167 GLU A C 1
ATOM 1324 O O . GLU A 1 167 ? -43.658 9.844 51.440 1.00 85.31 167 GLU A O 1
ATOM 1329 N N . TYR A 1 168 ? -42.646 11.071 53.017 1.00 85.38 168 TYR A N 1
ATOM 1330 C CA . TYR A 1 168 ? -41.399 11.204 52.259 1.00 85.38 168 TYR A CA 1
ATOM 1331 C C . TYR A 1 168 ? -40.642 9.876 52.161 1.00 85.38 168 TYR A C 1
ATOM 1333 O O . TYR A 1 168 ? -40.071 9.566 51.114 1.00 85.38 168 TYR A O 1
ATOM 1341 N N . LEU A 1 169 ? -40.630 9.090 53.241 1.00 84.62 169 LEU A N 1
ATOM 1342 C CA . LEU A 1 169 ? -40.019 7.762 53.250 1.00 84.62 169 LEU A CA 1
ATOM 1343 C C . LEU A 1 169 ? -40.770 6.807 52.319 1.00 84.62 169 LEU A C 1
ATOM 1345 O O . LEU A 1 169 ? -40.119 6.100 51.552 1.00 84.62 169 LEU A O 1
ATOM 1349 N N . ASP A 1 170 ? -42.101 6.835 52.316 1.00 91.25 170 ASP A N 1
ATOM 1350 C CA . ASP A 1 170 ? -42.920 6.026 51.410 1.00 91.25 170 ASP A CA 1
ATOM 1351 C C . ASP A 1 170 ? -42.667 6.407 49.943 1.00 91.25 170 ASP A C 1
ATOM 1353 O O . ASP A 1 170 ? -42.387 5.536 49.115 1.00 91.25 170 ASP A O 1
ATOM 1357 N N . GLY A 1 171 ? -42.626 7.707 49.625 1.00 90.12 171 GLY A N 1
ATOM 1358 C CA . GLY A 1 171 ? -42.252 8.183 48.288 1.00 90.12 171 GLY A CA 1
ATOM 1359 C C . GLY A 1 171 ? -40.831 7.768 47.884 1.00 90.12 171 GLY A C 1
ATOM 1360 O O . GLY A 1 171 ? -40.594 7.350 46.750 1.00 90.12 171 GLY A O 1
ATOM 1361 N N . GLN A 1 172 ? -39.879 7.799 48.819 1.00 91.12 172 GLN A N 1
ATOM 1362 C CA . GLN A 1 172 ? -38.511 7.344 48.570 1.00 91.12 172 GLN A CA 1
ATOM 1363 C C . GLN A 1 172 ? -38.435 5.829 48.327 1.00 91.12 172 GLN A C 1
ATOM 1365 O O . GLN A 1 172 ? -37.615 5.375 47.524 1.00 91.12 172 GLN A O 1
ATOM 1370 N N . VAL A 1 173 ? -39.282 5.036 48.987 1.00 92.31 173 VAL A N 1
ATOM 1371 C CA . VAL A 1 173 ? -39.397 3.591 48.745 1.00 92.31 173 VAL A CA 1
ATOM 1372 C C . VAL A 1 173 ? -39.974 3.323 47.352 1.00 92.31 173 VAL A C 1
ATOM 1374 O O . VAL A 1 173 ? -39.453 2.470 46.627 1.00 92.31 173 VAL A O 1
ATOM 1377 N N . GLU A 1 174 ? -40.985 4.076 46.921 1.00 93.12 174 GLU A N 1
ATOM 1378 C CA . GLU A 1 174 ? -41.526 3.989 45.556 1.00 93.12 174 GLU A CA 1
ATOM 1379 C C . GLU A 1 174 ? -40.482 4.380 44.494 1.00 93.12 174 GLU A C 1
ATOM 1381 O O . GLU A 1 174 ? -40.301 3.680 43.493 1.00 93.12 174 GLU A O 1
ATOM 1386 N N . GLU A 1 175 ? -39.718 5.449 44.725 1.00 92.75 175 GLU A N 1
ATOM 1387 C CA . GLU A 1 175 ? -38.636 5.855 43.825 1.00 92.75 175 GLU A CA 1
ATOM 1388 C C . GLU A 1 175 ? -37.504 4.822 43.775 1.00 92.75 175 GLU A C 1
ATOM 1390 O O . GLU A 1 175 ? -37.028 4.487 42.685 1.00 92.75 175 GLU A O 1
ATOM 1395 N N . MET A 1 176 ? -37.089 4.278 44.926 1.00 91.00 176 MET A N 1
ATOM 1396 C CA . MET A 1 176 ? -36.073 3.223 44.971 1.00 91.00 176 MET A CA 1
ATOM 1397 C C . MET A 1 176 ? -36.539 1.970 44.240 1.00 91.00 176 MET A C 1
ATOM 1399 O O . MET A 1 176 ? -35.789 1.448 43.420 1.00 91.00 176 MET A O 1
ATOM 1403 N N . THR A 1 177 ? -37.772 1.516 44.463 1.00 94.06 177 THR A N 1
ATOM 1404 C CA . THR A 1 177 ? -38.303 0.329 43.774 1.00 94.06 177 THR A CA 1
ATOM 1405 C C . THR A 1 177 ? -38.413 0.549 42.261 1.00 94.06 177 THR A C 1
ATOM 1407 O O . THR A 1 177 ? -38.064 -0.338 41.475 1.00 94.06 177 THR A O 1
ATOM 1410 N N . ALA A 1 178 ? -38.789 1.752 41.816 1.00 94.19 178 ALA A N 1
ATOM 1411 C CA . ALA A 1 178 ? -38.785 2.110 40.398 1.00 94.19 178 ALA A CA 1
ATOM 1412 C C . ALA A 1 178 ? -37.363 2.156 39.801 1.00 94.19 178 ALA A C 1
ATOM 1414 O O . ALA A 1 178 ? -37.142 1.692 38.676 1.00 94.19 178 ALA A O 1
ATOM 1415 N N . LEU A 1 179 ? -36.386 2.701 40.533 1.00 93.62 179 LEU A N 1
ATOM 1416 C CA . LEU A 1 179 ? -34.979 2.738 40.121 1.00 93.62 179 LEU A CA 1
ATOM 1417 C C . LEU A 1 179 ? -34.347 1.344 40.101 1.00 93.62 179 LEU A C 1
ATOM 1419 O O . LEU A 1 179 ? -33.587 1.039 39.179 1.00 93.62 179 LEU A O 1
ATOM 1423 N N . GLU A 1 180 ? -34.681 0.478 41.055 1.00 93.69 180 GLU A N 1
ATOM 1424 C CA . GLU A 1 180 ? -34.269 -0.926 41.077 1.00 93.69 180 GLU A CA 1
ATOM 1425 C C . GLU A 1 180 ? -34.828 -1.684 39.871 1.00 93.69 180 GLU A C 1
ATOM 1427 O O . GLU A 1 180 ? -34.072 -2.394 39.203 1.00 93.69 180 GLU A O 1
ATOM 1432 N N . GLY A 1 181 ? -36.102 -1.463 39.524 1.00 95.19 181 GLY A N 1
ATOM 1433 C CA . GLY A 1 181 ? -36.723 -2.005 38.312 1.00 95.19 181 GLY A CA 1
ATOM 1434 C C . GLY A 1 181 ? -35.982 -1.580 37.040 1.00 95.19 181 GLY A C 1
ATOM 1435 O O . GLY A 1 181 ? -35.521 -2.429 36.275 1.00 95.19 181 GLY A O 1
ATOM 1436 N N . LYS A 1 182 ? -35.751 -0.271 36.864 1.00 94.75 182 LYS A N 1
ATOM 1437 C CA . LYS A 1 182 ? -34.976 0.266 35.728 1.00 94.75 182 LYS A CA 1
ATOM 1438 C C . LYS A 1 182 ? -33.552 -0.291 35.689 1.00 94.75 182 LYS A C 1
ATOM 1440 O O . LYS A 1 182 ? -33.051 -0.644 34.624 1.00 94.75 182 LYS A O 1
ATOM 1445 N N . THR A 1 183 ? -32.901 -0.406 36.845 1.00 92.88 183 THR A N 1
ATOM 1446 C CA . THR A 1 183 ? -31.546 -0.962 36.954 1.00 92.88 183 THR A CA 1
ATOM 1447 C C . THR A 1 183 ? -31.525 -2.441 36.576 1.00 92.88 183 THR A C 1
ATOM 1449 O O . THR A 1 183 ? -30.601 -2.889 35.895 1.00 92.88 183 THR A O 1
ATOM 1452 N N . ALA A 1 184 ? -32.536 -3.212 36.980 1.00 95.25 184 ALA A N 1
ATOM 1453 C CA . ALA A 1 184 ? -32.674 -4.615 36.610 1.00 95.25 184 ALA A CA 1
ATOM 1454 C C . ALA A 1 184 ? -32.906 -4.784 35.102 1.00 95.25 184 ALA A C 1
ATOM 1456 O O . ALA A 1 184 ? -32.294 -5.663 34.493 1.00 95.25 184 ALA A O 1
ATOM 1457 N N . ASP A 1 185 ? -33.720 -3.927 34.487 1.00 95.19 185 ASP A N 1
ATOM 1458 C CA . ASP A 1 185 ? -33.970 -3.950 33.043 1.00 95.19 185 ASP A CA 1
ATOM 1459 C C . ASP A 1 185 ? -32.723 -3.571 32.239 1.00 95.19 185 ASP A C 1
ATOM 1461 O O . ASP A 1 185 ? -32.369 -4.269 31.287 1.00 95.19 185 ASP A O 1
ATOM 1465 N N . VAL A 1 186 ? -31.980 -2.545 32.670 1.00 94.88 186 VAL A N 1
ATOM 1466 C CA . VAL A 1 186 ? -30.687 -2.186 32.063 1.00 94.88 186 VAL A CA 1
ATOM 1467 C C . VAL A 1 186 ? -29.680 -3.326 32.213 1.00 94.88 186 VAL A C 1
ATOM 1469 O O . VAL A 1 186 ? -29.019 -3.686 31.241 1.00 94.88 186 VAL A O 1
ATOM 1472 N N . LYS A 1 187 ? -29.590 -3.964 33.387 1.00 94.56 187 LYS A N 1
ATOM 1473 C CA . LYS A 1 187 ? -28.722 -5.139 33.585 1.00 94.56 187 LYS A CA 1
ATOM 1474 C C . LYS A 1 187 ? -29.111 -6.298 32.664 1.00 94.56 187 LYS A C 1
ATOM 1476 O O . LYS A 1 187 ? -28.230 -6.927 32.084 1.00 94.56 187 LYS A O 1
ATOM 1481 N N . LYS A 1 188 ? -30.408 -6.562 32.480 1.00 96.25 188 LYS A N 1
ATOM 1482 C CA . LYS A 1 188 ? -30.889 -7.574 31.523 1.00 96.25 188 LYS A CA 1
ATOM 1483 C C . LYS A 1 188 ? -30.524 -7.214 30.083 1.00 96.25 188 LYS A C 1
ATOM 1485 O O . LYS A 1 188 ? -30.086 -8.095 29.349 1.00 96.25 188 LYS A O 1
ATOM 1490 N N . ALA A 1 189 ? -30.664 -5.947 29.693 1.00 95.19 189 ALA A N 1
ATOM 1491 C CA . ALA A 1 189 ? -30.274 -5.475 28.367 1.00 95.19 189 ALA A CA 1
ATOM 1492 C C . ALA A 1 189 ? -28.761 -5.621 28.135 1.00 95.19 189 ALA A C 1
ATOM 1494 O O . ALA A 1 189 ? -28.358 -6.108 27.084 1.00 95.19 189 ALA A O 1
ATOM 1495 N N . ILE A 1 190 ? -27.931 -5.293 29.132 1.00 94.62 190 ILE A N 1
ATOM 1496 C CA . ILE A 1 190 ? -26.473 -5.490 29.083 1.00 94.62 190 ILE A CA 1
ATOM 1497 C C . ILE A 1 190 ? -26.120 -6.974 28.924 1.00 94.62 190 ILE A C 1
ATOM 1499 O O . ILE A 1 190 ? -25.268 -7.329 28.115 1.00 94.62 190 ILE A O 1
ATOM 1503 N N . GLU A 1 191 ? -26.772 -7.868 29.666 1.00 96.06 191 GLU A N 1
ATOM 1504 C CA . GLU A 1 191 ? -26.515 -9.307 29.532 1.00 96.06 191 GLU A CA 1
ATOM 1505 C C . GLU A 1 191 ? -26.992 -9.866 28.182 1.00 96.06 191 GLU A C 1
ATOM 1507 O O . GLU A 1 191 ? -26.360 -10.771 27.634 1.00 96.06 191 GLU A O 1
ATOM 1512 N N . ALA A 1 192 ? -28.069 -9.321 27.610 1.00 95.69 192 ALA A N 1
ATOM 1513 C CA . ALA A 1 192 ? -28.510 -9.667 26.261 1.00 95.69 192 ALA A CA 1
ATOM 1514 C C . ALA A 1 192 ? -27.492 -9.210 25.203 1.00 95.69 192 ALA A C 1
ATOM 1516 O O . ALA A 1 192 ? -27.013 -10.034 24.426 1.00 95.69 192 ALA A O 1
ATOM 1517 N N . THR A 1 193 ? -27.065 -7.945 25.237 1.00 94.69 193 THR A N 1
ATOM 1518 C CA . THR A 1 193 ? -26.074 -7.420 24.283 1.00 94.69 193 THR A CA 1
ATOM 1519 C C . THR A 1 193 ? -24.717 -8.097 24.427 1.00 94.69 193 THR A C 1
ATOM 1521 O O . THR A 1 193 ? -24.034 -8.328 23.433 1.00 94.69 193 THR A O 1
ATOM 1524 N N . LYS A 1 194 ? -24.329 -8.497 25.642 1.00 95.88 194 LYS A N 1
ATOM 1525 C CA . LYS A 1 194 ? -23.120 -9.293 25.880 1.00 95.88 194 LYS A CA 1
ATOM 1526 C C . LYS A 1 194 ? -23.208 -10.674 25.234 1.00 95.88 194 LYS A C 1
ATOM 1528 O O . LYS A 1 194 ? -22.224 -11.136 24.660 1.00 95.88 194 LYS A O 1
ATOM 1533 N N . LYS A 1 195 ? -24.365 -11.340 25.302 1.00 96.38 195 LYS A N 1
ATOM 1534 C CA . LYS A 1 195 ? -24.581 -12.619 24.602 1.00 96.38 195 LYS A CA 1
ATOM 1535 C C . LYS A 1 195 ? -24.507 -12.439 23.088 1.00 96.38 195 LYS A C 1
ATOM 1537 O O . LYS A 1 195 ? -23.834 -13.236 22.433 1.00 96.38 195 LYS A O 1
ATOM 1542 N N . ASP A 1 196 ? -25.112 -11.379 22.562 1.00 94.62 196 ASP A N 1
ATOM 1543 C CA . ASP A 1 196 ? -25.061 -11.060 21.134 1.00 94.62 196 ASP A CA 1
ATOM 1544 C C . ASP A 1 196 ? -23.624 -10.765 20.685 1.00 94.62 196 ASP A C 1
ATOM 1546 O O . ASP A 1 196 ? -23.170 -11.331 19.692 1.00 94.62 196 ASP A O 1
ATOM 1550 N N . LEU A 1 197 ? -22.862 -9.993 21.467 1.00 95.62 197 LEU A N 1
ATOM 1551 C CA . LEU A 1 197 ? -21.446 -9.708 21.218 1.00 95.62 197 LEU A CA 1
ATOM 1552 C C . LEU A 1 197 ? -20.587 -10.980 21.219 1.00 95.62 197 LEU A C 1
ATOM 1554 O O . LEU A 1 197 ? -19.739 -11.167 20.354 1.00 95.62 197 LEU A O 1
ATOM 1558 N N . VAL A 1 198 ? -20.807 -11.890 22.170 1.00 96.44 198 VAL A N 1
ATOM 1559 C CA . VAL A 1 198 ? -20.095 -13.179 22.192 1.00 96.44 198 VAL A CA 1
ATOM 1560 C C . VAL A 1 198 ? -20.466 -14.026 20.971 1.00 96.44 198 VAL A C 1
ATOM 1562 O O . VAL A 1 198 ? -19.613 -14.724 20.421 1.00 96.44 198 VAL A O 1
ATOM 1565 N N . SER A 1 199 ? -21.721 -13.973 20.519 1.00 95.69 199 SER A N 1
ATOM 1566 C CA . SER A 1 199 ? -22.152 -14.686 19.315 1.00 95.69 199 SER A CA 1
ATOM 1567 C C . SER A 1 199 ? -21.535 -14.108 18.036 1.00 95.69 199 SER A C 1
ATOM 1569 O O . SER A 1 199 ? -21.087 -14.876 17.183 1.00 95.69 199 SER A O 1
ATOM 1571 N N . SER A 1 200 ? -21.429 -12.779 17.927 1.00 93.62 200 SER A N 1
ATOM 1572 C CA . SER A 1 200 ? -20.826 -12.108 16.775 1.00 93.62 200 SER A CA 1
ATOM 1573 C C . SER A 1 200 ? -19.311 -12.293 16.733 1.00 93.62 200 SER A C 1
ATOM 1575 O O . SER A 1 200 ? -18.771 -12.537 15.658 1.00 93.62 200 SER A O 1
ATOM 1577 N N . LEU A 1 201 ? -18.632 -12.297 17.885 1.00 94.00 201 LEU A N 1
ATOM 1578 C CA . LEU A 1 201 ? -17.212 -12.653 17.978 1.00 94.00 201 LEU A CA 1
ATOM 1579 C C . LEU A 1 201 ? -16.953 -14.079 17.478 1.00 94.00 201 LEU A C 1
ATOM 1581 O O . LEU A 1 201 ? -16.080 -14.284 16.644 1.00 94.00 201 LEU A O 1
ATOM 1585 N N . ARG A 1 202 ? -17.774 -15.056 17.884 1.00 95.44 202 ARG A N 1
ATOM 1586 C CA . ARG A 1 202 ? -17.664 -16.434 17.367 1.00 95.44 202 ARG A CA 1
ATOM 1587 C C . ARG A 1 202 ? -17.909 -16.520 15.860 1.00 95.44 202 ARG A C 1
ATOM 1589 O O . ARG A 1 202 ? -17.281 -17.334 15.186 1.00 95.44 202 ARG A O 1
ATOM 1596 N N . ALA A 1 203 ? -18.828 -15.713 15.329 1.00 93.88 203 ALA A N 1
ATOM 1597 C CA . ALA A 1 203 ? -19.063 -15.638 13.890 1.00 93.88 203 ALA A CA 1
ATOM 1598 C C . ALA A 1 203 ? -17.861 -15.021 13.155 1.00 93.88 203 ALA A C 1
ATOM 1600 O O . ALA A 1 203 ? -17.462 -15.541 12.116 1.00 93.88 203 ALA A O 1
ATOM 1601 N N . LEU A 1 204 ? -17.246 -13.974 13.712 1.00 94.06 204 LEU A N 1
ATOM 1602 C CA . LEU A 1 204 ? -16.021 -13.375 13.179 1.00 94.06 204 LEU A CA 1
ATOM 1603 C C . LEU A 1 204 ? -14.847 -14.353 13.202 1.00 94.06 204 LEU A C 1
ATOM 1605 O O . LEU A 1 204 ? -14.156 -14.470 12.196 1.00 94.06 204 LEU A O 1
ATOM 1609 N N . ASP A 1 205 ? -14.650 -15.098 14.289 1.00 94.44 205 ASP A N 1
ATOM 1610 C CA . ASP A 1 205 ? -13.594 -16.115 14.378 1.00 94.44 205 ASP A CA 1
ATOM 1611 C C . ASP A 1 205 ? -13.777 -17.206 13.318 1.00 94.44 205 ASP A C 1
ATOM 1613 O O . ASP A 1 205 ? -12.819 -17.619 12.662 1.00 94.44 205 ASP A O 1
ATOM 1617 N N . ARG A 1 206 ? -15.026 -17.630 13.089 1.00 95.12 206 ARG A N 1
ATOM 1618 C CA . ARG A 1 206 ? -15.363 -18.569 12.017 1.00 95.12 206 ARG A CA 1
ATOM 1619 C C . ARG A 1 206 ? -15.049 -17.990 10.637 1.00 95.12 206 ARG A C 1
ATOM 1621 O O . ARG A 1 206 ? -14.405 -18.666 9.841 1.00 95.12 206 ARG A O 1
ATOM 1628 N N . ILE A 1 207 ? -15.460 -16.752 10.365 1.00 92.94 207 ILE A N 1
ATOM 1629 C CA . ILE A 1 207 ? -15.187 -16.080 9.085 1.00 92.94 207 ILE A CA 1
ATOM 1630 C C . ILE A 1 207 ? -13.681 -15.880 8.888 1.00 92.94 207 ILE A C 1
ATOM 1632 O O . ILE A 1 207 ? -13.183 -16.075 7.786 1.00 92.94 207 ILE A O 1
ATOM 1636 N N . ASN A 1 208 ? -12.930 -15.554 9.940 1.00 93.00 208 ASN A N 1
ATOM 1637 C CA . ASN A 1 208 ? -11.474 -15.428 9.878 1.00 93.00 208 ASN A CA 1
ATOM 1638 C C . ASN A 1 208 ? -10.796 -16.769 9.577 1.00 93.00 208 ASN A C 1
ATOM 1640 O O . ASN A 1 208 ? -9.854 -16.808 8.786 1.00 93.00 208 ASN A O 1
ATOM 1644 N N . ALA A 1 209 ? -11.282 -17.871 10.153 1.00 93.94 209 ALA A N 1
ATOM 1645 C CA . ALA A 1 209 ? -10.794 -19.207 9.823 1.00 93.94 209 ALA A CA 1
ATOM 1646 C C . ALA A 1 209 ? -11.102 -19.578 8.360 1.00 93.94 209 ALA A C 1
ATOM 1648 O O . ALA A 1 209 ? -10.219 -20.059 7.650 1.00 93.94 209 ALA A O 1
ATOM 1649 N N . GLU A 1 210 ? -12.321 -19.303 7.887 1.00 93.62 210 GLU A N 1
ATOM 1650 C CA . GLU A 1 210 ? -12.727 -19.519 6.490 1.00 93.62 210 GLU A CA 1
ATOM 1651 C C . GLU A 1 210 ? -11.902 -18.650 5.524 1.00 93.62 210 GLU A C 1
ATOM 1653 O O . GLU A 1 210 ? -11.400 -19.153 4.518 1.00 93.62 210 GLU A O 1
ATOM 1658 N N . ARG A 1 211 ? -11.669 -17.376 5.864 1.00 92.81 211 ARG A N 1
ATOM 1659 C CA . ARG A 1 211 ? -10.801 -16.458 5.115 1.00 92.81 211 ARG A CA 1
ATOM 1660 C C . ARG A 1 211 ? -9.363 -16.963 5.068 1.00 92.81 211 ARG A C 1
ATOM 1662 O O . ARG A 1 211 ? -8.783 -16.979 3.993 1.00 92.81 211 ARG A O 1
ATOM 1669 N N . SER A 1 212 ? -8.797 -17.398 6.193 1.00 91.56 212 SER A N 1
ATOM 1670 C CA . SER A 1 212 ? -7.427 -17.925 6.238 1.00 91.56 212 SER A CA 1
ATOM 1671 C C . SER A 1 212 ? -7.274 -19.179 5.374 1.00 91.56 212 SER A C 1
ATOM 1673 O O . SER A 1 212 ? -6.272 -19.327 4.679 1.00 91.56 212 SER A O 1
ATOM 1675 N N . LEU A 1 213 ? -8.272 -20.069 5.364 1.00 90.62 213 LEU A N 1
ATOM 1676 C CA . LEU A 1 213 ? -8.282 -21.221 4.460 1.00 90.62 213 LEU A CA 1
ATOM 1677 C C . LEU A 1 213 ? -8.390 -20.788 2.995 1.00 90.62 213 LEU A C 1
ATOM 1679 O O . LEU A 1 213 ? -7.638 -21.285 2.164 1.00 90.62 213 LEU A O 1
ATOM 1683 N N . ALA A 1 214 ? -9.272 -19.840 2.676 1.00 86.81 214 ALA A N 1
ATOM 1684 C CA . ALA A 1 214 ? -9.406 -19.310 1.322 1.00 86.81 214 ALA A CA 1
ATOM 1685 C C . ALA A 1 214 ? -8.124 -18.609 0.842 1.00 86.81 214 ALA A C 1
ATOM 1687 O O . ALA A 1 214 ? -7.717 -18.795 -0.301 1.00 86.81 214 ALA A O 1
ATOM 1688 N N . GLU A 1 215 ? -7.452 -17.856 1.713 1.00 86.75 215 GLU A N 1
ATOM 1689 C CA . GLU A 1 215 ? -6.160 -17.228 1.434 1.00 86.75 215 GLU A CA 1
ATOM 1690 C C . GLU A 1 215 ? -5.057 -18.264 1.235 1.00 86.75 215 GLU A C 1
ATOM 1692 O O . GLU A 1 215 ? -4.234 -18.071 0.349 1.00 86.75 215 GLU A O 1
ATOM 1697 N N . LYS A 1 216 ? -5.064 -19.376 1.982 1.00 84.75 216 LYS A N 1
ATOM 1698 C CA . LYS A 1 216 ? -4.154 -20.506 1.738 1.00 84.75 216 LYS A CA 1
ATOM 1699 C C . LYS A 1 216 ? -4.417 -21.170 0.395 1.00 84.75 216 LYS A C 1
ATOM 1701 O O . LYS A 1 216 ? -3.481 -21.383 -0.354 1.00 84.75 216 LYS A O 1
ATOM 1706 N N . PHE A 1 217 ? -5.671 -21.431 0.036 1.00 79.69 217 PHE A N 1
ATOM 1707 C CA . PHE A 1 217 ? -5.978 -21.973 -1.290 1.00 79.69 217 PHE A CA 1
ATOM 1708 C C . PHE A 1 217 ? -5.615 -20.992 -2.409 1.00 79.69 217 PHE A C 1
ATOM 1710 O O . PHE A 1 217 ? -5.133 -21.404 -3.460 1.00 79.69 217 PHE A O 1
ATOM 1717 N N . ALA A 1 218 ? -5.801 -19.690 -2.190 1.00 78.75 218 ALA A N 1
ATOM 1718 C CA . ALA A 1 218 ? -5.396 -18.661 -3.138 1.00 78.75 218 ALA A CA 1
ATOM 1719 C C . ALA A 1 218 ? -3.868 -18.525 -3.223 1.00 78.75 218 ALA A C 1
ATOM 1721 O O . ALA A 1 218 ? -3.340 -18.326 -4.314 1.00 78.75 218 ALA A O 1
ATOM 1722 N N . SER A 1 219 ? -3.149 -18.638 -2.105 1.00 75.75 219 SER A N 1
ATOM 1723 C CA . SER A 1 219 ? -1.689 -18.597 -2.083 1.00 75.75 219 SER A CA 1
ATOM 1724 C C . SER A 1 219 ? -1.095 -19.869 -2.670 1.00 75.75 219 SER A C 1
ATOM 1726 O O . SER A 1 219 ? -0.177 -19.758 -3.461 1.00 75.75 219 SER A O 1
ATOM 1728 N N . GLU A 1 220 ? -1.654 -21.048 -2.404 1.00 71.50 220 GLU A N 1
ATOM 1729 C CA . GLU A 1 220 ? -1.290 -22.314 -3.049 1.00 71.50 220 GLU A CA 1
ATOM 1730 C C . GLU A 1 220 ? -1.596 -22.289 -4.549 1.00 71.50 220 GLU A C 1
ATOM 1732 O O . GLU A 1 220 ? -0.794 -22.770 -5.342 1.00 71.50 220 GLU A O 1
ATOM 1737 N N . ALA A 1 221 ? -2.696 -21.663 -4.977 1.00 66.00 221 ALA A N 1
ATOM 1738 C CA . ALA A 1 221 ? -2.959 -21.428 -6.396 1.00 66.00 221 ALA A CA 1
ATOM 1739 C C . ALA A 1 221 ? -1.942 -20.455 -7.026 1.00 66.00 221 ALA A C 1
ATOM 1741 O O . ALA A 1 221 ? -1.588 -20.617 -8.193 1.00 66.00 221 ALA A O 1
ATOM 1742 N N . LYS A 1 222 ? -1.444 -19.472 -6.262 1.00 60.16 222 LYS A N 1
ATOM 1743 C CA . LYS A 1 222 ? -0.367 -18.562 -6.687 1.00 60.16 222 LYS A CA 1
ATOM 1744 C C . LYS A 1 222 ? 1.018 -19.230 -6.676 1.00 60.16 222 LYS A C 1
ATOM 1746 O O . LYS A 1 222 ? 1.777 -19.002 -7.602 1.00 60.16 222 LYS A O 1
ATOM 1751 N N . LEU A 1 223 ? 1.327 -20.069 -5.685 1.00 55.97 223 LEU A N 1
ATOM 1752 C CA . LEU A 1 223 ? 2.591 -20.812 -5.504 1.00 55.97 223 LEU A CA 1
ATOM 1753 C C . LEU A 1 223 ? 2.675 -22.084 -6.361 1.00 55.97 223 LEU A C 1
ATOM 1755 O O . LEU A 1 223 ? 3.763 -22.571 -6.651 1.00 55.97 223 LEU A O 1
ATOM 1759 N N . GLY A 1 224 ? 1.534 -22.623 -6.795 1.00 49.59 224 GLY A N 1
ATOM 1760 C CA . GLY A 1 224 ? 1.443 -23.621 -7.861 1.00 49.59 224 GLY A CA 1
ATOM 1761 C C . GLY A 1 224 ? 1.818 -23.058 -9.239 1.00 49.59 224 GLY A C 1
ATOM 1762 O O . GLY A 1 224 ? 1.900 -23.815 -10.206 1.00 49.59 224 GLY A O 1
ATOM 1763 N N . MET A 1 225 ? 2.062 -21.746 -9.331 1.00 49.53 225 MET A N 1
ATOM 1764 C CA . MET A 1 225 ? 2.919 -21.144 -10.345 1.00 49.53 225 MET A CA 1
ATOM 1765 C C . MET A 1 225 ? 4.325 -21.105 -9.748 1.00 49.53 225 MET A C 1
ATOM 1767 O O . MET A 1 225 ? 4.497 -20.520 -8.688 1.00 49.53 225 MET A O 1
ATOM 1771 N N . GLY A 1 226 ? 5.282 -21.803 -10.363 1.00 45.16 226 GLY A N 1
ATOM 1772 C CA . GLY A 1 226 ? 6.555 -22.182 -9.745 1.00 45.16 226 GLY A CA 1
ATOM 1773 C C . GLY A 1 226 ? 7.449 -21.037 -9.254 1.00 45.16 226 GLY A C 1
ATOM 1774 O O . GLY A 1 226 ? 7.053 -19.889 -9.126 1.00 45.16 226 GLY A O 1
ATOM 1775 N N . VAL A 1 227 ? 8.714 -21.358 -8.994 1.00 48.59 227 VAL A N 1
ATOM 1776 C CA . VAL A 1 227 ? 9.700 -20.463 -8.355 1.00 48.59 227 VAL A CA 1
ATOM 1777 C C . VAL A 1 227 ? 10.040 -19.203 -9.198 1.00 48.59 227 VAL A C 1
ATOM 1779 O O . VAL A 1 227 ? 10.671 -18.294 -8.677 1.00 48.59 227 VAL A O 1
ATOM 1782 N N . ASP A 1 228 ? 9.506 -19.097 -10.427 1.00 50.47 228 ASP A N 1
ATOM 1783 C CA . ASP A 1 228 ? 9.480 -17.901 -11.299 1.00 50.47 228 ASP A CA 1
ATOM 1784 C C . ASP A 1 228 ? 8.047 -17.425 -11.674 1.00 50.47 228 ASP A C 1
ATOM 1786 O O . ASP A 1 228 ? 7.834 -16.737 -12.671 1.00 50.47 228 ASP A O 1
ATOM 1790 N N . GLY A 1 229 ? 7.016 -17.796 -10.909 1.00 51.00 229 GLY A N 1
ATOM 1791 C CA . GLY A 1 229 ? 5.644 -17.308 -11.098 1.00 51.00 229 GLY A CA 1
ATOM 1792 C C . GLY A 1 229 ? 4.936 -17.788 -12.371 1.00 51.00 229 GLY A C 1
ATOM 1793 O O . GLY A 1 229 ? 3.986 -17.152 -12.822 1.00 51.00 229 GLY A O 1
ATOM 1794 N N . GLY A 1 230 ? 5.340 -18.922 -12.948 1.00 48.44 230 GLY A N 1
ATOM 1795 C CA . GLY A 1 230 ? 4.624 -19.551 -14.057 1.00 48.44 230 GLY A CA 1
ATOM 1796 C C . GLY A 1 230 ? 4.610 -21.069 -13.940 1.00 48.44 230 GLY A C 1
ATOM 1797 O O . GLY A 1 230 ? 5.640 -21.690 -13.688 1.00 48.44 230 GLY A O 1
ATOM 1798 N N . ARG A 1 231 ? 3.447 -21.696 -14.160 1.00 53.81 231 ARG A N 1
ATOM 1799 C CA . ARG A 1 231 ? 3.443 -23.027 -14.783 1.00 53.81 231 ARG A CA 1
ATOM 1800 C C . ARG A 1 231 ? 4.159 -22.856 -16.111 1.00 53.81 231 ARG A C 1
ATOM 1802 O O . ARG A 1 231 ? 3.743 -22.013 -16.906 1.00 53.81 231 ARG A O 1
ATOM 1809 N N . ASP A 1 232 ? 5.203 -23.633 -16.356 1.00 60.25 232 ASP A N 1
ATOM 1810 C CA . ASP A 1 232 ? 5.765 -23.733 -17.693 1.00 60.25 232 ASP A CA 1
ATOM 1811 C C . ASP A 1 232 ? 4.720 -24.451 -18.564 1.00 60.25 232 ASP A C 1
ATOM 1813 O O . ASP A 1 232 ? 4.679 -25.675 -18.678 1.00 60.25 232 ASP A O 1
ATOM 1817 N N . LEU A 1 233 ? 3.791 -23.655 -19.101 1.00 60.56 233 LEU A N 1
ATOM 1818 C CA . LEU A 1 233 ? 2.689 -24.077 -19.961 1.00 60.56 233 LEU A CA 1
ATOM 1819 C C . LEU A 1 233 ? 3.204 -24.845 -21.177 1.00 60.56 233 LEU A C 1
ATOM 1821 O O . LEU A 1 233 ? 2.471 -25.662 -21.730 1.00 60.56 233 LEU A O 1
ATOM 1825 N N . GLU A 1 234 ? 4.448 -24.599 -21.589 1.00 63.59 234 GLU A N 1
ATOM 1826 C CA . GLU A 1 234 ? 5.093 -25.339 -22.658 1.00 63.59 234 GLU A CA 1
ATOM 1827 C C . GLU A 1 234 ? 5.449 -26.749 -22.187 1.00 63.59 234 GLU A C 1
ATOM 1829 O O . GLU A 1 234 ? 5.056 -27.713 -22.845 1.00 63.59 234 GLU A O 1
ATOM 1834 N N . THR A 1 235 ? 6.056 -26.905 -21.007 1.00 69.56 235 THR A N 1
ATOM 1835 C CA . THR A 1 235 ? 6.290 -28.239 -20.424 1.00 69.56 235 THR A CA 1
ATOM 1836 C C . THR A 1 235 ? 5.000 -28.966 -20.073 1.00 69.56 235 THR A C 1
ATOM 1838 O O . THR A 1 235 ? 4.908 -30.161 -20.327 1.00 69.56 235 THR A O 1
ATOM 1841 N N . GLU A 1 236 ? 3.965 -28.292 -19.568 1.00 72.06 236 GLU A N 1
ATOM 1842 C CA . GLU A 1 236 ? 2.673 -28.934 -19.303 1.00 72.06 236 GLU A CA 1
ATOM 1843 C C . GLU A 1 236 ? 1.993 -29.368 -20.597 1.00 72.06 236 GLU A C 1
ATOM 1845 O O . GLU A 1 236 ? 1.453 -30.470 -20.674 1.00 72.06 236 GLU A O 1
ATOM 1850 N N . ARG A 1 237 ? 2.058 -28.541 -21.645 1.00 76.12 237 ARG A N 1
ATOM 1851 C CA . ARG A 1 237 ? 1.551 -28.895 -22.971 1.00 76.12 237 ARG A CA 1
ATOM 1852 C C . ARG A 1 237 ? 2.344 -30.049 -23.577 1.00 76.12 237 ARG A C 1
ATOM 1854 O O . ARG A 1 237 ? 1.738 -30.933 -24.181 1.00 76.12 237 ARG A O 1
ATOM 1861 N N . LEU A 1 238 ? 3.665 -30.067 -23.414 1.00 80.12 238 LEU A N 1
ATOM 1862 C CA . LEU A 1 238 ? 4.525 -31.165 -23.853 1.00 80.12 238 LEU A CA 1
ATOM 1863 C C . LEU A 1 238 ? 4.213 -32.441 -23.072 1.00 80.12 238 LEU A C 1
ATOM 1865 O O . LEU A 1 238 ? 3.984 -33.475 -23.686 1.00 80.12 238 LEU A O 1
ATOM 1869 N N . CYS A 1 239 ? 4.092 -32.377 -21.748 1.00 80.50 239 CYS A N 1
ATOM 1870 C CA . CYS A 1 239 ? 3.712 -33.501 -20.897 1.00 80.50 239 CYS A CA 1
ATOM 1871 C C . CYS A 1 239 ? 2.303 -34.012 -21.214 1.00 80.50 239 CYS A C 1
ATOM 1873 O O . CYS A 1 239 ? 2.109 -35.220 -21.306 1.00 80.50 239 CYS A O 1
ATOM 1875 N N . ALA A 1 240 ? 1.330 -33.129 -21.451 1.00 82.62 240 ALA A N 1
ATOM 1876 C CA . ALA A 1 240 ? -0.022 -33.504 -21.862 1.00 82.62 240 ALA A CA 1
ATOM 1877 C C . ALA A 1 240 ? -0.030 -34.147 -23.256 1.00 82.62 240 ALA A C 1
ATOM 1879 O O . ALA A 1 240 ? -0.683 -35.169 -23.464 1.00 82.62 240 ALA A O 1
ATOM 1880 N N . SER A 1 241 ? 0.742 -33.596 -24.197 1.00 83.94 241 SER A N 1
ATOM 1881 C CA . SER A 1 241 ? 0.941 -34.168 -25.532 1.00 83.94 241 SER A CA 1
ATOM 1882 C C . SER A 1 241 ? 1.613 -35.541 -25.459 1.00 83.94 241 SER A C 1
ATOM 1884 O O . SER A 1 241 ? 1.165 -36.493 -26.099 1.00 83.94 241 SER A O 1
ATOM 1886 N N . HIS A 1 242 ? 2.642 -35.690 -24.625 1.00 84.19 242 HIS A N 1
ATOM 1887 C CA . HIS A 1 242 ? 3.325 -36.957 -24.397 1.00 84.19 242 HIS A CA 1
ATOM 1888 C C . HIS A 1 242 ? 2.420 -37.968 -23.700 1.00 84.19 242 HIS A C 1
ATOM 1890 O O . HIS A 1 242 ? 2.371 -39.110 -24.137 1.00 84.19 242 HIS A O 1
ATOM 1896 N N . ALA A 1 243 ? 1.639 -37.569 -22.698 1.00 85.81 243 ALA A N 1
ATOM 1897 C CA . ALA A 1 243 ? 0.661 -38.435 -22.046 1.00 85.81 243 ALA A CA 1
ATOM 1898 C C . ALA A 1 243 ? -0.420 -38.907 -23.033 1.00 85.81 243 ALA A C 1
ATOM 1900 O O . ALA A 1 243 ? -0.749 -40.092 -23.062 1.00 85.81 243 ALA A O 1
ATOM 1901 N N . ALA A 1 244 ? -0.918 -38.014 -23.895 1.00 85.69 244 ALA A N 1
ATOM 1902 C CA . ALA A 1 244 ? -1.862 -38.363 -24.955 1.00 85.69 244 ALA A CA 1
ATOM 1903 C C . ALA A 1 244 ? -1.238 -39.314 -25.990 1.00 85.69 244 ALA A C 1
ATOM 1905 O O . ALA A 1 244 ? -1.861 -40.301 -26.376 1.00 85.69 244 ALA A O 1
ATOM 1906 N N . THR A 1 245 ? 0.013 -39.066 -26.386 1.00 85.69 245 THR A N 1
ATOM 1907 C CA . THR A 1 245 ? 0.760 -39.919 -27.323 1.00 85.69 245 THR A CA 1
ATOM 1908 C C . THR A 1 245 ? 1.033 -41.294 -26.717 1.00 85.69 245 THR A C 1
ATOM 1910 O O . THR A 1 245 ? 0.816 -42.304 -27.376 1.00 85.69 245 THR A O 1
ATOM 1913 N N . ILE A 1 246 ? 1.440 -41.361 -25.447 1.00 83.56 246 ILE A N 1
ATOM 1914 C CA . ILE A 1 246 ? 1.644 -42.614 -24.709 1.00 83.56 246 ILE A CA 1
ATOM 1915 C C . ILE A 1 246 ? 0.323 -43.371 -24.581 1.00 83.56 246 ILE A C 1
ATOM 1917 O O . ILE A 1 246 ? 0.307 -44.575 -24.795 1.00 83.56 246 ILE A O 1
ATOM 1921 N N . SER A 1 247 ? -0.785 -42.691 -24.283 1.00 83.00 247 SER A N 1
ATOM 1922 C CA . SER A 1 247 ? -2.115 -43.310 -24.219 1.00 83.00 247 SER A CA 1
ATOM 1923 C C . SER A 1 247 ? -2.545 -43.890 -25.573 1.00 83.00 247 SER A C 1
ATOM 1925 O O . SER A 1 247 ? -3.002 -45.030 -25.652 1.00 83.00 247 SER A O 1
ATOM 1927 N N . LEU A 1 248 ? -2.312 -43.153 -26.664 1.00 82.25 248 LEU A N 1
ATOM 1928 C CA . LEU A 1 248 ? -2.568 -43.626 -28.024 1.00 82.25 248 LEU A CA 1
ATOM 1929 C C . LEU A 1 248 ? -1.680 -44.824 -28.391 1.00 82.25 248 LEU A C 1
ATOM 1931 O O . LEU A 1 248 ? -2.186 -45.813 -28.912 1.00 82.25 248 LEU A O 1
ATOM 1935 N N . LEU A 1 249 ? -0.382 -44.774 -28.077 1.00 81.69 249 LEU A N 1
ATOM 1936 C CA . LEU A 1 249 ? 0.545 -45.887 -28.303 1.00 81.69 249 LEU A CA 1
ATOM 1937 C C . LEU A 1 249 ? 0.182 -47.114 -27.457 1.00 81.69 249 LEU A C 1
ATOM 1939 O O . LEU A 1 249 ? 0.217 -48.228 -27.970 1.00 81.69 249 LEU A O 1
ATOM 1943 N N . ARG A 1 250 ? -0.226 -46.923 -26.196 1.00 81.38 250 ARG A N 1
ATOM 1944 C CA . ARG A 1 250 ? -0.743 -47.994 -25.329 1.00 81.38 250 ARG A CA 1
ATOM 1945 C C . ARG A 1 250 ? -1.970 -48.652 -25.952 1.00 81.38 250 ARG A C 1
ATOM 1947 O O . ARG A 1 250 ? -1.993 -49.870 -26.086 1.00 81.38 250 ARG A O 1
ATOM 1954 N N . SER A 1 251 ? -2.925 -47.850 -26.423 1.00 78.38 251 SER A N 1
ATOM 1955 C CA . SER A 1 251 ? -4.127 -48.334 -27.110 1.00 78.38 251 SER A CA 1
ATOM 1956 C C . SER A 1 251 ? -3.800 -49.109 -28.395 1.00 78.38 251 SER A C 1
ATOM 1958 O O . SER A 1 251 ? -4.310 -50.209 -28.591 1.00 78.38 251 SER A O 1
ATOM 1960 N N . LEU A 1 252 ? -2.892 -48.596 -29.238 1.00 76.81 252 LEU A N 1
ATOM 1961 C CA . LEU A 1 252 ? -2.459 -49.271 -30.471 1.00 76.81 252 LEU A CA 1
ATOM 1962 C C . LEU A 1 252 ? -1.735 -50.598 -30.210 1.00 76.81 252 LEU A C 1
ATOM 1964 O O . LEU A 1 252 ? -1.883 -51.535 -30.990 1.00 76.81 252 LEU A O 1
ATOM 1968 N N . LEU A 1 253 ? -0.960 -50.679 -29.128 1.00 74.69 253 LEU A N 1
ATOM 1969 C CA . LEU A 1 253 ? -0.237 -51.888 -28.722 1.00 74.69 253 LEU A CA 1
ATOM 1970 C C . LEU A 1 253 ? -1.084 -52.836 -27.856 1.00 74.69 253 LEU A C 1
ATOM 1972 O O . LEU A 1 253 ? -0.581 -53.871 -27.424 1.00 74.69 253 LEU A O 1
ATOM 1976 N N . GLY A 1 254 ? -2.345 -52.489 -27.569 1.00 74.69 254 GLY A N 1
ATOM 1977 C CA . GLY A 1 254 ? -3.221 -53.272 -26.692 1.00 74.69 254 GLY A CA 1
ATOM 1978 C C . GLY A 1 254 ? -2.749 -53.336 -25.234 1.00 74.69 254 GLY A C 1
ATOM 1979 O O . GLY A 1 254 ? -3.169 -54.227 -24.496 1.00 74.69 254 GLY A O 1
ATOM 1980 N N . ILE A 1 255 ? -1.874 -52.418 -24.814 1.00 82.31 255 ILE A N 1
ATOM 1981 C CA . ILE A 1 255 ? -1.380 -52.307 -23.440 1.00 82.31 255 ILE A CA 1
ATOM 1982 C C . ILE A 1 255 ? -2.438 -51.579 -22.613 1.00 82.31 255 ILE A C 1
ATOM 1984 O O . ILE A 1 255 ? -2.780 -50.432 -22.899 1.00 82.31 255 ILE A O 1
ATOM 1988 N N . ASP A 1 256 ? -2.926 -52.234 -21.568 1.00 82.44 256 ASP A N 1
ATOM 1989 C CA . ASP A 1 256 ? -3.857 -51.648 -20.608 1.00 82.44 256 ASP A CA 1
ATOM 1990 C C . ASP A 1 256 ? -3.110 -50.854 -19.535 1.00 82.44 256 ASP A C 1
ATOM 1992 O O . ASP A 1 256 ? -3.385 -49.680 -19.291 1.00 82.44 256 ASP A O 1
ATOM 1996 N N . GLU A 1 257 ? -2.090 -51.477 -18.945 1.00 85.00 257 GLU A N 1
ATOM 1997 C CA . GLU A 1 257 ? -1.376 -50.921 -17.804 1.00 85.00 257 GLU A CA 1
ATOM 1998 C C . GLU A 1 257 ? 0.095 -51.341 -17.814 1.00 85.00 257 GLU A C 1
ATOM 2000 O O . GLU A 1 257 ? 0.439 -52.449 -18.218 1.00 85.00 257 GLU A O 1
ATOM 2005 N N . ILE A 1 258 ? 0.974 -50.436 -17.382 1.00 85.44 258 ILE A N 1
ATOM 2006 C CA . ILE A 1 258 ? 2.386 -50.722 -17.118 1.00 85.44 258 ILE A CA 1
ATOM 2007 C C . ILE A 1 258 ? 2.628 -50.308 -15.674 1.00 85.44 258 ILE A C 1
ATOM 2009 O O . ILE A 1 258 ? 2.513 -49.124 -15.356 1.00 85.44 258 ILE A O 1
ATOM 2013 N N . GLU A 1 259 ? 2.967 -51.268 -14.827 1.00 87.75 259 GLU A N 1
ATOM 2014 C CA . GLU A 1 259 ? 3.180 -51.075 -13.398 1.00 87.75 259 GLU A CA 1
ATOM 2015 C C . GLU A 1 259 ? 4.599 -51.516 -13.022 1.00 87.75 259 GLU A C 1
ATOM 2017 O O . GLU A 1 259 ? 5.061 -52.589 -13.411 1.00 87.75 259 GLU A O 1
ATOM 2022 N N . ALA A 1 260 ? 5.311 -50.686 -12.260 1.00 85.50 260 ALA A N 1
ATOM 2023 C CA . ALA A 1 260 ? 6.586 -51.061 -11.658 1.00 85.50 260 ALA A CA 1
ATOM 2024 C C . ALA A 1 260 ? 6.319 -51.600 -10.247 1.00 85.50 260 ALA A C 1
ATOM 2026 O O . ALA A 1 260 ? 6.115 -50.830 -9.312 1.00 85.50 260 ALA A O 1
ATOM 2027 N N . ILE A 1 261 ? 6.304 -52.924 -10.101 1.00 86.00 261 ILE A N 1
ATOM 2028 C CA . ILE A 1 261 ? 5.992 -53.602 -8.828 1.00 86.00 261 ILE A CA 1
ATOM 2029 C C . ILE A 1 261 ? 7.163 -53.482 -7.853 1.00 86.00 261 ILE A C 1
ATOM 2031 O O . ILE A 1 261 ? 6.988 -53.397 -6.639 1.00 86.00 261 ILE A O 1
ATOM 2035 N N . SER A 1 262 ? 8.376 -53.489 -8.397 1.00 85.38 262 SER A N 1
ATOM 2036 C CA . SER A 1 262 ? 9.632 -53.448 -7.660 1.00 85.38 262 SER A CA 1
ATOM 2037 C C . SER A 1 262 ? 10.657 -52.643 -8.467 1.00 85.38 262 SER A C 1
ATOM 2039 O O . SER A 1 262 ? 10.544 -52.572 -9.692 1.00 85.38 262 SER A O 1
ATOM 2041 N N . PRO A 1 263 ? 11.708 -52.085 -7.837 1.00 83.38 263 PRO A N 1
ATOM 2042 C CA . PRO A 1 263 ? 12.832 -51.462 -8.545 1.00 83.38 263 PRO A CA 1
ATOM 2043 C C . PRO A 1 263 ? 13.465 -52.338 -9.641 1.00 83.38 263 PRO A C 1
ATOM 2045 O O . PRO A 1 263 ? 14.149 -51.829 -10.526 1.00 83.38 263 PRO A O 1
ATOM 2048 N N . THR A 1 264 ? 13.262 -53.654 -9.567 1.00 85.31 264 THR A N 1
ATOM 2049 C CA . THR A 1 264 ? 13.789 -54.651 -10.504 1.00 85.31 264 THR A CA 1
ATOM 2050 C C . THR A 1 264 ? 12.702 -55.402 -11.274 1.00 85.31 264 THR A C 1
ATOM 2052 O O . THR A 1 264 ? 13.036 -56.331 -12.003 1.00 85.31 264 THR A O 1
ATOM 2055 N N . GLU A 1 265 ? 11.422 -55.038 -11.147 1.00 85.00 265 GLU A N 1
ATOM 2056 C CA . GLU A 1 265 ? 10.316 -55.758 -11.792 1.00 85.00 265 GLU A CA 1
ATOM 2057 C C . GLU A 1 265 ? 9.300 -54.803 -12.420 1.00 85.00 265 GLU A C 1
ATOM 2059 O O . GLU A 1 265 ? 8.745 -53.926 -11.753 1.00 85.00 265 GLU A O 1
ATOM 2064 N N . ILE A 1 266 ? 9.025 -55.018 -13.706 1.00 87.62 266 ILE A N 1
ATOM 2065 C CA . ILE A 1 266 ? 8.004 -54.291 -14.462 1.00 87.62 266 ILE A CA 1
ATOM 2066 C C . ILE A 1 266 ? 6.959 -55.292 -14.945 1.00 87.62 266 ILE A C 1
ATOM 2068 O O . ILE A 1 266 ? 7.297 -56.273 -15.608 1.00 87.62 266 ILE A O 1
ATOM 2072 N N . ARG A 1 267 ? 5.689 -55.017 -14.655 1.00 87.19 267 ARG A N 1
ATOM 2073 C CA . ARG A 1 267 ? 4.536 -55.758 -15.160 1.00 87.19 267 ARG A CA 1
ATOM 2074 C C . ARG A 1 267 ? 3.840 -54.952 -16.240 1.00 87.19 267 ARG A C 1
ATOM 2076 O O . ARG A 1 267 ? 3.491 -53.792 -16.037 1.00 87.19 267 ARG A O 1
ATOM 2083 N N . ILE A 1 268 ? 3.606 -55.590 -17.378 1.00 87.00 268 ILE A N 1
ATOM 2084 C CA . ILE A 1 268 ? 2.837 -55.021 -18.481 1.00 87.00 268 ILE A CA 1
ATOM 2085 C C . ILE A 1 268 ? 1.573 -55.855 -18.666 1.00 87.00 268 ILE A C 1
ATOM 2087 O O . ILE A 1 268 ? 1.649 -57.059 -18.901 1.00 87.00 268 ILE A O 1
ATOM 2091 N N . THR A 1 269 ? 0.416 -55.217 -18.549 1.00 85.44 269 THR A N 1
ATOM 2092 C CA . THR A 1 269 ? -0.902 -55.832 -18.707 1.00 85.44 269 THR A CA 1
ATOM 2093 C C . THR A 1 269 ? -1.421 -55.565 -20.113 1.00 85.44 269 THR A C 1
ATOM 2095 O O . THR A 1 269 ? -1.542 -54.412 -20.522 1.00 85.44 269 THR A O 1
ATOM 2098 N N . TYR A 1 270 ? -1.760 -56.622 -20.844 1.00 82.19 270 TYR A N 1
ATOM 2099 C CA . TYR A 1 270 ? -2.315 -56.559 -22.195 1.00 82.19 270 TYR A CA 1
ATOM 2100 C C . TYR A 1 270 ? -3.787 -56.952 -22.207 1.00 82.19 270 TYR A C 1
ATOM 2102 O O . TYR A 1 270 ? -4.184 -57.894 -21.521 1.00 82.19 270 TYR A O 1
ATOM 2110 N N . LYS A 1 271 ? -4.575 -56.279 -23.050 1.00 76.88 271 LYS A N 1
ATOM 2111 C CA . LYS A 1 271 ? -5.931 -56.686 -23.436 1.00 76.88 271 LYS A CA 1
ATOM 2112 C C . LYS A 1 271 ? -5.861 -57.457 -24.748 1.00 76.88 271 LYS A C 1
ATOM 2114 O O . LYS A 1 271 ? -5.679 -56.862 -25.807 1.00 76.88 271 LYS A O 1
ATOM 2119 N N . LEU A 1 272 ? -6.028 -58.773 -24.691 1.00 68.44 272 LEU A N 1
ATOM 2120 C CA . LEU A 1 272 ? -6.102 -59.588 -25.902 1.00 68.44 272 LEU A CA 1
ATOM 2121 C C . LEU A 1 272 ? -7.439 -59.363 -26.626 1.00 68.44 272 LEU A C 1
ATOM 2123 O O . LEU A 1 272 ? -8.497 -59.441 -25.989 1.00 68.44 272 LEU A O 1
ATOM 2127 N N . PRO A 1 273 ? -7.428 -59.099 -27.947 1.00 58.69 273 PRO A N 1
ATOM 2128 C CA . PRO A 1 273 ? -8.652 -59.059 -28.731 1.00 58.69 273 PRO A CA 1
ATOM 2129 C C . PRO A 1 273 ? -9.311 -60.447 -28.731 1.00 58.69 273 PRO A C 1
ATOM 2131 O O . PRO A 1 273 ? -8.670 -61.469 -28.961 1.00 58.69 273 PRO A O 1
ATOM 2134 N N . LEU A 1 274 ? -10.619 -60.472 -28.463 1.00 52.78 274 LEU A N 1
ATOM 2135 C CA . LEU A 1 274 ? -11.451 -61.667 -28.245 1.00 52.78 274 LEU A CA 1
ATOM 2136 C C . LEU A 1 274 ? -11.499 -62.676 -29.416 1.00 52.78 274 LEU A C 1
ATOM 2138 O O . LEU A 1 274 ? -12.105 -63.740 -29.268 1.00 52.78 274 LEU A O 1
ATOM 2142 N N . ASP A 1 275 ? -10.859 -62.391 -30.551 1.00 49.12 275 ASP A N 1
ATOM 2143 C CA . ASP A 1 275 ? -10.865 -63.259 -31.731 1.00 49.12 275 ASP A CA 1
ATOM 2144 C C . ASP A 1 275 ? -9.979 -64.511 -31.567 1.00 49.12 275 ASP A C 1
ATOM 2146 O O . ASP A 1 275 ? -10.334 -65.569 -32.095 1.00 49.12 275 ASP A O 1
ATOM 2150 N N . SER A 1 276 ? -8.910 -64.462 -30.755 1.00 51.06 276 SER A N 1
ATOM 2151 C CA . SER A 1 276 ? -8.070 -65.644 -30.460 1.00 51.06 276 SER A CA 1
ATOM 2152 C C . SER A 1 276 ? -8.802 -66.694 -29.603 1.00 51.06 276 SER A C 1
ATOM 2154 O O . SER A 1 276 ? -8.627 -67.901 -29.776 1.00 51.06 276 SER A O 1
ATOM 2156 N N . ILE A 1 277 ? -9.706 -66.257 -28.718 1.00 52.34 277 ILE A N 1
ATOM 2157 C CA . ILE A 1 277 ? -10.428 -67.130 -27.769 1.00 52.34 277 ILE A CA 1
ATOM 2158 C C . ILE A 1 277 ? -11.590 -67.876 -28.461 1.00 52.34 277 ILE A C 1
ATOM 2160 O O . ILE A 1 277 ? -11.966 -68.997 -28.088 1.00 52.34 277 ILE A O 1
ATOM 2164 N N . LEU A 1 278 ? -12.160 -67.290 -29.519 1.00 49.06 278 LEU A N 1
ATOM 2165 C CA . LEU A 1 278 ? -13.246 -67.908 -30.287 1.00 49.06 278 LEU A CA 1
ATOM 2166 C C . LEU A 1 278 ? -12.772 -69.077 -31.168 1.00 49.06 278 LEU A C 1
ATOM 2168 O O . LEU A 1 278 ? -13.556 -69.992 -31.421 1.00 49.06 278 LEU A O 1
ATOM 2172 N N . GLN A 1 279 ? -11.501 -69.108 -31.579 1.00 49.12 279 GLN A N 1
ATOM 2173 C CA . GLN A 1 279 ? -10.958 -70.223 -32.367 1.00 49.12 279 GLN A CA 1
ATOM 2174 C C . GLN A 1 279 ? -10.644 -71.460 -31.508 1.00 49.12 279 GLN A C 1
ATOM 2176 O O . GLN A 1 279 ? -10.971 -72.578 -31.914 1.00 49.12 279 GLN A O 1
ATOM 2181 N N . GLN A 1 280 ? -10.127 -71.285 -30.286 1.00 51.72 280 GLN A N 1
ATOM 2182 C CA . GLN A 1 280 ? -9.900 -72.406 -29.357 1.00 51.72 280 GLN A CA 1
ATOM 2183 C C . GLN A 1 280 ? -11.215 -73.037 -28.873 1.00 51.72 280 GLN A C 1
ATOM 2185 O O . GLN A 1 280 ? -11.352 -74.261 -28.834 1.00 51.72 280 GLN A O 1
ATOM 2190 N N . SER A 1 281 ? -12.239 -72.220 -28.609 1.00 49.75 281 SER A N 1
ATOM 2191 C CA . SER A 1 281 ? -13.557 -72.732 -28.207 1.00 49.75 281 SER A CA 1
ATOM 2192 C C . SER A 1 281 ? -14.330 -73.433 -29.338 1.00 49.75 281 SER A C 1
ATOM 2194 O O . SER A 1 281 ? -15.184 -74.273 -29.049 1.00 49.75 281 SER A O 1
ATOM 2196 N N . GLN A 1 282 ? -14.016 -73.181 -30.616 1.00 47.22 282 GLN A N 1
ATOM 2197 C CA . GLN A 1 282 ? -14.574 -73.949 -31.741 1.00 47.22 282 GLN A CA 1
ATOM 2198 C C . GLN A 1 282 ? -13.875 -75.302 -31.968 1.00 47.22 282 GLN A C 1
ATOM 2200 O O . GLN A 1 282 ? -14.541 -76.244 -32.401 1.00 47.22 282 GLN A O 1
ATOM 2205 N N . GLN A 1 283 ? -12.591 -75.448 -31.621 1.00 48.59 283 GLN A N 1
ATOM 2206 C CA . GLN A 1 283 ? -11.898 -76.746 -31.680 1.00 48.59 283 GLN A CA 1
ATOM 2207 C C . GLN A 1 283 ? -12.296 -77.690 -30.533 1.00 48.59 283 GLN A C 1
ATOM 2209 O O . GLN A 1 283 ? -12.414 -78.895 -30.757 1.00 48.59 283 GLN A O 1
ATOM 2214 N N . GLU A 1 284 ? -12.619 -77.174 -29.343 1.00 49.81 284 GLU A N 1
ATOM 2215 C CA . GLU A 1 284 ? -13.099 -78.007 -28.226 1.00 49.81 284 GLU A CA 1
ATOM 2216 C C . GLU A 1 284 ? -14.608 -78.326 -28.294 1.00 49.81 284 GLU A C 1
ATOM 2218 O O . GLU A 1 284 ? -15.056 -79.367 -27.802 1.00 49.81 284 GLU A O 1
ATOM 2223 N N . ALA A 1 285 ? -15.412 -77.491 -28.965 1.00 46.41 285 ALA A N 1
ATOM 2224 C CA . ALA A 1 285 ? -16.860 -77.697 -29.100 1.00 46.41 285 ALA A CA 1
ATOM 2225 C C . ALA A 1 285 ? -17.271 -78.718 -30.183 1.00 46.41 285 ALA A C 1
ATOM 2227 O O . ALA A 1 285 ? -18.421 -79.164 -30.187 1.00 46.41 285 ALA A O 1
ATOM 2228 N N . ALA A 1 286 ? -16.357 -79.155 -31.058 1.00 42.78 286 ALA A N 1
ATOM 2229 C CA . ALA A 1 286 ? -16.626 -80.215 -32.038 1.00 42.78 286 ALA A CA 1
ATOM 2230 C C . ALA A 1 286 ? -16.624 -81.638 -31.429 1.00 42.78 286 ALA A C 1
ATOM 2232 O O . ALA A 1 286 ? -17.062 -82.586 -32.079 1.00 42.78 286 ALA A O 1
ATOM 2233 N N . GLY A 1 287 ? -16.176 -81.804 -30.176 1.00 46.91 287 GLY A N 1
ATOM 2234 C CA . GLY A 1 287 ? -16.063 -83.113 -29.517 1.00 46.91 287 GLY A CA 1
ATOM 2235 C C . GLY A 1 287 ? -17.215 -83.507 -28.586 1.00 46.91 287 GLY A C 1
ATOM 2236 O O . GLY A 1 287 ? -17.295 -84.669 -28.189 1.00 46.91 287 GLY A O 1
ATOM 2237 N N . LYS A 1 288 ? -18.109 -82.585 -28.197 1.00 44.28 288 LYS A N 1
ATOM 2238 C CA . LYS A 1 288 ? -19.187 -82.874 -27.226 1.00 44.28 288 LYS A CA 1
ATOM 2239 C C . LYS A 1 288 ? -20.481 -82.123 -27.540 1.00 44.28 288 LYS A C 1
ATOM 2241 O O . LYS A 1 288 ? -20.913 -81.244 -26.800 1.00 44.28 288 LYS A O 1
ATOM 2246 N N . ALA A 1 289 ? -21.138 -82.523 -28.624 1.00 38.22 289 ALA A N 1
ATOM 2247 C CA . ALA A 1 289 ? -22.516 -82.146 -28.914 1.00 38.22 289 ALA A CA 1
ATOM 2248 C C . ALA A 1 289 ? -23.481 -83.278 -28.523 1.00 38.22 289 ALA A C 1
ATOM 2250 O O . ALA A 1 289 ? -23.643 -84.231 -29.277 1.00 38.22 289 ALA A O 1
ATOM 2251 N N . ALA A 1 290 ? -24.145 -83.157 -27.367 1.00 36.28 290 ALA A N 1
ATOM 2252 C CA . ALA A 1 290 ? -25.509 -83.653 -27.150 1.00 36.28 290 ALA A CA 1
ATOM 2253 C C . ALA A 1 290 ? -26.058 -83.166 -25.796 1.00 36.28 290 ALA A C 1
ATOM 2255 O O . ALA A 1 290 ? -25.659 -83.650 -24.742 1.00 36.28 290 ALA A O 1
ATOM 2256 N N . GLY A 1 291 ? -27.040 -82.261 -25.837 1.00 36.62 291 GLY A N 1
ATOM 2257 C CA . GLY A 1 291 ? -28.030 -82.146 -24.765 1.00 36.62 291 GLY A CA 1
ATOM 2258 C C . GLY A 1 291 ? -28.139 -80.792 -24.063 1.00 36.62 291 GLY A C 1
ATOM 2259 O O . GLY A 1 291 ? -27.346 -80.441 -23.202 1.00 36.62 291 GLY A O 1
ATOM 2260 N N . SER A 1 292 ? -29.278 -80.148 -24.318 1.00 34.66 292 SER A N 1
ATOM 2261 C CA . SER A 1 292 ? -29.989 -79.216 -23.433 1.00 34.66 292 SER A CA 1
ATOM 2262 C C . SER A 1 292 ? -29.829 -77.714 -23.688 1.00 34.66 292 SER A C 1
ATOM 2264 O O . SER A 1 292 ? -28.820 -77.060 -23.446 1.00 34.66 292 SER A O 1
ATOM 2266 N N . ARG A 1 293 ? -30.953 -77.171 -24.153 1.00 45.38 293 ARG A N 1
ATOM 2267 C CA . ARG A 1 293 ? -31.265 -75.788 -24.491 1.00 45.38 293 ARG A CA 1
ATOM 2268 C C . ARG A 1 293 ? -31.593 -75.028 -23.198 1.00 45.38 293 ARG A C 1
ATOM 2270 O O . ARG A 1 293 ? -32.633 -75.281 -22.593 1.00 45.38 293 ARG A O 1
ATOM 2277 N N . ARG A 1 294 ? -30.763 -74.063 -22.783 1.00 39.59 294 ARG A N 1
ATOM 2278 C CA . ARG A 1 294 ? -31.128 -73.062 -21.758 1.00 39.59 294 ARG A CA 1
ATOM 2279 C C . ARG A 1 294 ? -30.710 -71.648 -22.166 1.00 39.59 294 ARG A C 1
ATOM 2281 O O . ARG A 1 294 ? -29.643 -71.423 -22.723 1.00 39.59 294 ARG A O 1
ATOM 2288 N N . LYS A 1 295 ? -31.628 -70.718 -21.889 1.00 38.69 295 LYS A N 1
ATOM 2289 C CA . LYS A 1 295 ? -31.601 -69.273 -22.152 1.00 38.69 295 LYS A CA 1
ATOM 2290 C C . LYS A 1 295 ? -30.275 -68.636 -21.702 1.00 38.69 295 LYS A C 1
ATOM 2292 O O . LYS A 1 295 ? -29.964 -68.685 -20.515 1.00 38.69 295 LYS A O 1
ATOM 2297 N N . ARG A 1 296 ? -29.539 -67.983 -22.611 1.00 33.59 296 ARG A N 1
ATOM 2298 C CA . ARG A 1 296 ? -28.406 -67.115 -22.251 1.00 33.59 296 ARG A CA 1
ATOM 2299 C C . ARG A 1 296 ? -28.925 -65.715 -21.924 1.00 33.59 296 ARG A C 1
ATOM 2301 O O . 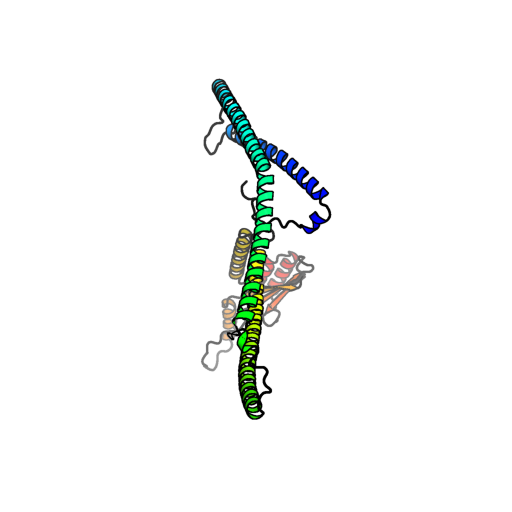ARG A 1 296 ? -29.326 -64.969 -22.809 1.00 33.59 296 ARG A O 1
ATOM 2308 N N . LYS A 1 297 ? -28.925 -65.387 -20.630 1.00 31.47 297 LYS A N 1
ATOM 2309 C CA . LYS A 1 297 ? -28.763 -64.009 -20.157 1.00 31.47 297 LYS A CA 1
ATOM 2310 C C . LYS A 1 297 ? -27.380 -63.540 -20.622 1.00 31.47 297 LYS A C 1
ATOM 2312 O O . LYS A 1 297 ? -26.433 -64.320 -20.544 1.00 31.47 297 LYS A O 1
ATOM 2317 N N . SER A 1 298 ? -27.278 -62.309 -21.110 1.00 35.59 298 SER A N 1
ATOM 2318 C CA . SER A 1 298 ? -26.008 -61.634 -21.381 1.00 35.59 298 SER A CA 1
ATOM 2319 C C . SER A 1 298 ? -25.241 -61.479 -20.065 1.00 35.59 298 SER A C 1
ATOM 2321 O O . SER A 1 298 ? -25.466 -60.543 -19.301 1.00 35.59 298 SER A O 1
ATOM 2323 N N . ILE A 1 299 ? -24.403 -62.465 -19.765 1.00 32.47 299 ILE A N 1
ATOM 2324 C CA . ILE A 1 299 ? -23.385 -62.400 -18.723 1.00 32.47 299 ILE A CA 1
ATOM 2325 C C . ILE A 1 299 ? -22.223 -61.650 -19.360 1.00 32.47 299 ILE A C 1
ATOM 2327 O O . ILE A 1 299 ? -21.650 -62.128 -20.337 1.00 32.47 299 ILE A O 1
ATOM 2331 N N . ALA A 1 300 ? -21.928 -60.459 -18.843 1.00 33.88 300 ALA A N 1
ATOM 2332 C CA . ALA A 1 300 ? -20.663 -59.795 -19.109 1.00 33.88 300 ALA A CA 1
ATOM 2333 C C . ALA A 1 300 ? -19.552 -60.778 -18.703 1.00 33.88 300 ALA A C 1
ATOM 2335 O O . ALA A 1 300 ? -19.544 -61.243 -17.561 1.00 33.88 300 ALA A O 1
ATOM 2336 N N . LEU A 1 301 ? -18.701 -61.188 -19.647 1.00 35.75 301 LEU A N 1
ATOM 2337 C CA . LEU A 1 301 ? -17.582 -62.070 -19.330 1.00 35.75 301 LEU A CA 1
ATOM 2338 C C . LEU A 1 301 ? -16.550 -61.279 -18.503 1.00 35.75 301 LEU A C 1
ATOM 2340 O O . LEU A 1 301 ? -16.159 -60.198 -18.940 1.00 35.75 301 LEU A O 1
ATOM 2344 N N . PRO A 1 302 ? -16.116 -61.793 -17.340 1.00 40.78 302 PRO A N 1
ATOM 2345 C CA . PRO A 1 302 ? -15.094 -61.165 -16.510 1.00 40.78 302 PRO A CA 1
ATOM 2346 C C . PRO A 1 302 ? -13.686 -61.575 -16.972 1.00 40.78 302 PRO A C 1
ATOM 2348 O O . PRO A 1 302 ? -13.470 -62.750 -17.263 1.00 40.78 302 PRO A O 1
ATOM 2351 N N . ASP A 1 303 ? -12.754 -60.618 -17.015 1.00 50.22 303 ASP A N 1
ATOM 2352 C CA . ASP A 1 303 ? -11.287 -60.709 -16.819 1.00 50.22 303 ASP A CA 1
ATOM 2353 C C . ASP A 1 303 ? -10.446 -61.820 -17.486 1.00 50.22 303 ASP A C 1
ATOM 2355 O O . ASP A 1 303 ? -9.248 -61.921 -17.220 1.00 50.22 303 ASP A O 1
ATOM 2359 N N . GLN A 1 304 ? -10.998 -62.643 -18.377 1.00 52.47 304 GLN A N 1
ATOM 2360 C CA . GLN A 1 304 ? -10.254 -63.723 -19.051 1.00 52.47 304 GLN A CA 1
ATOM 2361 C C . GLN A 1 304 ? -9.392 -63.247 -20.231 1.00 52.47 304 GLN A C 1
ATOM 2363 O O . GLN A 1 304 ? -8.712 -64.057 -20.851 1.00 52.47 304 GLN A O 1
ATOM 2368 N N . SER A 1 305 ? -9.413 -61.953 -20.552 1.00 61.66 305 SER A N 1
ATOM 2369 C CA . SER A 1 305 ? -8.675 -61.370 -21.679 1.00 61.66 305 SER A CA 1
ATOM 2370 C C . SER A 1 305 ? -7.431 -60.579 -21.266 1.00 61.66 305 SER A C 1
ATOM 2372 O O . SER A 1 305 ? -6.837 -59.921 -22.119 1.00 61.66 305 SER A O 1
ATOM 2374 N N . LEU A 1 306 ? -7.067 -60.588 -19.977 1.00 71.69 306 LEU A N 1
ATOM 2375 C CA . LEU A 1 306 ? -5.914 -59.854 -19.455 1.00 71.69 306 LEU A CA 1
ATOM 2376 C C . LEU A 1 306 ? -4.724 -60.791 -19.241 1.00 71.69 306 LEU A C 1
ATOM 2378 O O . LEU A 1 306 ? -4.807 -61.756 -18.479 1.00 71.69 306 LEU A O 1
ATOM 2382 N N . VAL A 1 307 ? -3.616 -60.486 -19.913 1.00 79.00 307 VAL A N 1
ATOM 2383 C CA . VAL A 1 307 ? -2.339 -61.197 -19.771 1.00 79.00 307 VAL A CA 1
ATOM 2384 C C . VAL A 1 307 ? -1.297 -60.244 -19.209 1.00 79.00 307 VAL A C 1
ATOM 2386 O O . VAL A 1 307 ? -1.122 -59.138 -19.716 1.00 79.00 307 VAL A O 1
ATOM 2389 N N . HIS A 1 308 ? -0.597 -60.684 -18.167 1.00 83.88 308 HIS A N 1
ATOM 2390 C CA . HIS A 1 308 ? 0.486 -59.943 -17.538 1.00 83.88 308 HIS A CA 1
ATOM 2391 C C . HIS A 1 308 ? 1.832 -60.508 -17.987 1.00 83.88 308 HIS A C 1
ATOM 2393 O O . HIS A 1 308 ? 2.105 -61.695 -17.817 1.00 83.88 308 HIS A O 1
ATOM 2399 N N . VAL A 1 309 ? 2.688 -59.649 -18.526 1.00 85.12 309 VAL A N 1
ATOM 2400 C CA . VAL A 1 309 ? 4.087 -59.955 -18.833 1.00 85.12 309 VAL A CA 1
ATOM 2401 C C . VAL A 1 309 ? 4.943 -59.311 -17.753 1.00 85.12 309 VAL A C 1
ATOM 2403 O O . VAL A 1 309 ? 5.015 -58.084 -17.680 1.00 85.12 309 VAL A O 1
ATOM 2406 N N . ASN A 1 310 ? 5.568 -60.123 -16.902 1.00 86.00 310 ASN A N 1
ATOM 2407 C CA . ASN A 1 310 ? 6.471 -59.651 -15.857 1.00 86.00 310 ASN A CA 1
ATOM 2408 C C . ASN A 1 310 ? 7.915 -59.778 -16.347 1.00 86.00 310 ASN A C 1
ATOM 2410 O O . ASN A 1 310 ? 8.386 -60.866 -16.698 1.00 86.00 310 ASN A O 1
ATOM 2414 N N . LEU A 1 311 ? 8.612 -58.650 -16.363 1.00 86.44 311 LEU A N 1
ATOM 2415 C CA . LEU A 1 311 ? 10.013 -58.527 -16.730 1.00 86.44 311 LEU A CA 1
ATOM 2416 C C . LEU A 1 311 ? 10.818 -58.264 -15.463 1.00 86.44 311 LEU A C 1
ATOM 2418 O O . LEU A 1 311 ? 10.640 -57.230 -14.815 1.00 86.44 311 LEU A O 1
ATOM 2422 N N . ARG A 1 312 ? 11.716 -59.186 -15.125 1.00 86.69 312 ARG A N 1
ATOM 2423 C CA . ARG A 1 312 ? 12.628 -59.050 -13.993 1.00 86.69 312 ARG A CA 1
ATOM 2424 C C . ARG A 1 312 ? 14.016 -58.685 -14.485 1.00 86.69 312 ARG A C 1
ATOM 2426 O O . ARG A 1 312 ? 14.546 -59.319 -15.395 1.00 86.69 312 ARG A O 1
ATOM 2433 N N . PHE A 1 313 ? 14.625 -57.699 -13.850 1.00 87.00 313 PHE A N 1
ATOM 2434 C CA . PHE A 1 313 ? 15.954 -57.201 -14.171 1.00 87.00 313 PHE A CA 1
ATOM 2435 C C . PHE A 1 313 ? 16.949 -57.607 -13.089 1.00 87.00 313 PHE A C 1
ATOM 2437 O O . PHE A 1 313 ? 16.622 -57.648 -11.902 1.00 87.00 313 PHE A O 1
ATOM 2444 N N . LYS A 1 314 ? 18.183 -57.891 -13.507 1.00 84.38 314 LYS A N 1
ATOM 2445 C CA . LYS A 1 314 ? 19.274 -58.265 -12.603 1.00 84.38 314 LYS A CA 1
ATOM 2446 C C . LYS A 1 314 ? 19.695 -57.103 -11.696 1.00 84.38 314 LYS A C 1
ATOM 2448 O O . LYS A 1 314 ? 19.940 -57.310 -10.515 1.00 84.38 314 LYS A O 1
ATOM 2453 N N . ASP A 1 315 ? 19.724 -55.899 -12.264 1.00 84.44 315 ASP A N 1
ATOM 2454 C CA . ASP A 1 315 ? 20.038 -54.628 -11.608 1.00 84.44 315 ASP A CA 1
ATOM 2455 C C . ASP A 1 315 ? 19.029 -53.566 -12.086 1.00 84.44 315 ASP A C 1
ATOM 2457 O O . ASP A 1 315 ? 18.401 -53.742 -13.134 1.00 84.44 315 ASP A O 1
ATOM 2461 N N . VAL A 1 316 ? 18.864 -52.455 -11.357 1.00 77.06 316 VAL A N 1
ATOM 2462 C CA . VAL A 1 316 ? 17.948 -51.363 -11.749 1.00 77.06 316 VAL A CA 1
ATOM 2463 C C . VAL A 1 316 ? 18.374 -50.796 -13.111 1.00 77.06 316 VAL A C 1
ATOM 2465 O O . VAL A 1 316 ? 19.482 -50.285 -13.253 1.00 77.06 316 VAL A O 1
ATOM 2468 N N . GLY A 1 317 ? 17.514 -50.923 -14.129 1.00 69.00 317 GLY A N 1
ATOM 2469 C CA . GLY A 1 317 ? 17.831 -50.540 -15.515 1.00 69.00 317 GLY A CA 1
ATOM 2470 C C . GLY A 1 317 ? 18.854 -51.447 -16.222 1.00 69.00 317 GLY A C 1
ATOM 2471 O O . GLY A 1 317 ? 19.388 -51.075 -17.266 1.00 69.00 317 GLY A O 1
ATOM 2472 N N . GLY A 1 318 ? 19.157 -52.612 -15.641 1.00 77.75 318 GLY A N 1
ATOM 2473 C CA . GLY A 1 318 ? 20.147 -53.574 -16.123 1.00 77.75 318 GLY A CA 1
ATOM 2474 C C . GLY A 1 318 ? 19.600 -54.591 -17.131 1.00 77.75 318 GLY A C 1
ATOM 2475 O O . GLY A 1 318 ? 18.636 -54.347 -17.853 1.00 77.75 318 GLY A O 1
ATOM 2476 N N . ARG A 1 319 ? 20.245 -55.763 -17.208 1.00 83.00 319 ARG A N 1
ATOM 2477 C CA . ARG A 1 319 ? 19.827 -56.851 -18.112 1.00 83.00 319 ARG A CA 1
ATOM 2478 C C . ARG A 1 319 ? 18.629 -57.624 -17.561 1.00 83.00 319 ARG A C 1
ATOM 2480 O O . ARG A 1 319 ? 18.541 -57.823 -16.350 1.00 83.00 319 ARG A O 1
ATOM 2487 N N . ILE A 1 320 ? 17.769 -58.109 -18.453 1.00 84.56 320 ILE A N 1
ATOM 2488 C CA . ILE A 1 320 ? 16.624 -58.964 -18.111 1.00 84.56 320 ILE A CA 1
ATOM 2489 C C . ILE A 1 320 ? 17.119 -60.326 -17.607 1.00 84.56 320 ILE A C 1
ATOM 2491 O O . ILE A 1 320 ? 17.805 -61.067 -18.316 1.00 84.56 320 ILE A O 1
ATOM 2495 N N . ASP A 1 321 ? 16.745 -60.653 -16.379 1.00 85.50 321 ASP A N 1
ATOM 2496 C CA . ASP A 1 321 ? 17.073 -61.896 -15.681 1.00 85.50 321 ASP A CA 1
ATOM 2497 C C . ASP A 1 321 ? 15.989 -62.963 -15.873 1.00 85.50 321 ASP A C 1
ATOM 2499 O O . ASP A 1 321 ? 16.293 -64.141 -16.054 1.00 85.50 321 ASP A O 1
ATOM 2503 N N . GLU A 1 322 ? 14.720 -62.551 -15.928 1.00 84.44 322 GLU A N 1
ATOM 2504 C CA . GLU A 1 322 ? 13.588 -63.467 -16.065 1.00 84.44 322 GLU A CA 1
ATOM 2505 C C . GLU A 1 322 ? 12.414 -62.797 -16.792 1.00 84.44 322 GLU A C 1
ATOM 2507 O O . GLU A 1 322 ? 12.131 -61.616 -16.587 1.00 84.44 322 GLU A O 1
ATOM 2512 N N . VAL A 1 323 ? 11.728 -63.562 -17.645 1.00 82.94 323 VAL A N 1
ATOM 2513 C CA . VAL A 1 323 ? 10.477 -63.164 -18.303 1.00 82.94 323 VAL A CA 1
ATOM 2514 C C . VAL A 1 323 ? 9.430 -64.207 -17.946 1.00 82.94 323 VAL A C 1
ATOM 2516 O O . VAL A 1 323 ? 9.594 -65.379 -18.287 1.00 82.94 323 VAL A O 1
ATOM 2519 N N . SER A 1 324 ? 8.359 -63.791 -17.273 1.00 84.19 324 SER A N 1
ATOM 2520 C CA . SER A 1 324 ? 7.224 -64.663 -16.962 1.00 84.19 324 SER A CA 1
ATOM 2521 C C . SER A 1 324 ? 5.927 -64.076 -17.505 1.00 84.19 324 SER A C 1
ATOM 2523 O O . SER A 1 324 ? 5.728 -62.863 -17.516 1.00 84.19 324 SER A O 1
ATOM 2525 N N . VAL A 1 325 ? 5.046 -64.951 -17.985 1.00 81.62 325 VAL A N 1
ATOM 2526 C CA . VAL A 1 325 ? 3.724 -64.575 -18.487 1.00 81.62 325 VAL A CA 1
ATOM 2527 C C . VAL A 1 325 ? 2.693 -65.192 -17.558 1.00 81.62 325 VAL A C 1
ATOM 2529 O O . VAL A 1 325 ? 2.647 -66.412 -17.407 1.00 81.62 325 VAL A O 1
ATOM 2532 N N . THR A 1 326 ? 1.895 -64.356 -16.905 1.00 81.62 326 THR A N 1
ATOM 2533 C CA . THR A 1 326 ? 0.889 -64.771 -15.924 1.00 81.62 326 THR A CA 1
ATOM 2534 C C . THR A 1 326 ? -0.493 -64.275 -16.331 1.00 81.62 326 THR A C 1
ATOM 2536 O O . THR A 1 326 ? -0.652 -63.136 -16.765 1.00 81.62 326 THR A O 1
ATOM 2539 N N . SER A 1 327 ? -1.508 -65.115 -16.169 1.00 77.00 327 SER A N 1
ATOM 2540 C CA . SER A 1 327 ? -2.916 -64.732 -16.316 1.00 77.00 327 SER A CA 1
ATOM 2541 C C . SER A 1 327 ? -3.366 -63.808 -15.174 1.00 77.00 327 SER A C 1
ATOM 2543 O O . SER A 1 327 ? -2.725 -63.766 -14.122 1.00 77.00 327 SER A O 1
ATOM 2545 N N . SER A 1 328 ? -4.508 -63.131 -15.329 1.00 71.69 328 SER A N 1
ATOM 2546 C CA . SER A 1 328 ? -5.167 -62.334 -14.275 1.00 71.69 328 SER A CA 1
ATOM 2547 C C . SER A 1 328 ? -5.442 -63.110 -12.977 1.00 71.69 328 SER A C 1
ATOM 2549 O O . SER A 1 328 ? -5.609 -62.520 -11.912 1.00 71.69 328 SER A O 1
ATOM 2551 N N . LYS A 1 329 ? -5.437 -64.449 -13.036 1.00 72.50 329 LYS A N 1
ATOM 2552 C CA . LYS A 1 329 ? -5.571 -65.352 -11.878 1.00 72.50 329 LYS A CA 1
ATOM 2553 C C . LYS A 1 329 ? -4.241 -65.808 -11.262 1.00 72.50 329 LYS A C 1
ATOM 2555 O O . LYS A 1 329 ? -4.257 -66.614 -10.337 1.00 72.50 329 LYS A O 1
ATOM 2560 N N . GLY A 1 330 ? -3.105 -65.329 -11.772 1.00 68.19 330 GLY A N 1
ATOM 2561 C CA . GLY A 1 330 ? -1.766 -65.714 -11.314 1.00 68.19 330 GLY A CA 1
ATOM 2562 C C . GLY A 1 330 ? -1.270 -67.064 -11.843 1.00 68.19 330 GLY A C 1
ATOM 2563 O O . GLY A 1 330 ? -0.222 -67.536 -11.414 1.00 68.19 330 GLY A O 1
ATOM 2564 N N . GLU A 1 331 ? -1.994 -67.691 -12.774 1.00 76.25 331 GLU A N 1
ATOM 2565 C CA . GLU A 1 331 ? -1.541 -68.912 -13.449 1.00 76.25 331 GLU A CA 1
ATOM 2566 C C . GLU A 1 331 ? -0.452 -68.563 -14.470 1.00 76.25 331 GLU A C 1
ATOM 2568 O O . GLU A 1 331 ? -0.648 -67.683 -15.313 1.00 76.25 331 GLU A O 1
ATOM 2573 N N . GLN A 1 332 ? 0.698 -69.233 -14.385 1.00 76.56 332 GLN A N 1
ATOM 2574 C CA . GLN A 1 332 ? 1.786 -69.069 -15.346 1.00 76.56 332 GLN A CA 1
ATOM 2575 C C . GLN A 1 332 ? 1.416 -69.756 -16.664 1.00 76.56 332 GLN A C 1
ATOM 2577 O O . GLN A 1 332 ? 0.969 -70.901 -16.667 1.00 76.56 332 GLN A O 1
ATOM 2582 N N . TYR A 1 333 ? 1.585 -69.049 -17.779 1.00 72.31 333 TYR A N 1
ATOM 2583 C CA . TYR A 1 333 ? 1.291 -69.586 -19.101 1.00 72.31 333 TYR A CA 1
ATOM 2584 C C . TYR A 1 333 ? 2.508 -70.332 -19.654 1.00 72.31 333 TYR A C 1
ATOM 2586 O O . TYR A 1 333 ? 3.581 -69.743 -19.816 1.00 72.31 333 TYR A O 1
ATOM 2594 N N . ASP A 1 334 ? 2.333 -71.614 -19.972 1.00 70.69 334 ASP A N 1
ATOM 2595 C CA . ASP A 1 334 ? 3.365 -72.417 -20.625 1.00 70.69 334 ASP A CA 1
ATOM 2596 C C . ASP A 1 334 ? 3.397 -72.105 -22.125 1.00 70.69 334 ASP A C 1
ATOM 2598 O O . ASP A 1 334 ? 2.507 -72.475 -22.892 1.00 70.69 334 ASP A O 1
ATOM 2602 N N . MET A 1 335 ? 4.443 -71.395 -22.548 1.00 70.88 335 MET A N 1
ATOM 2603 C CA . MET A 1 335 ? 4.657 -71.046 -23.951 1.00 70.88 335 MET A CA 1
ATOM 2604 C C . MET A 1 335 ? 5.181 -72.246 -24.757 1.00 70.88 335 MET A C 1
ATOM 2606 O O . MET A 1 335 ? 5.977 -73.033 -24.234 1.00 70.88 335 MET A O 1
ATOM 2610 N N . PRO A 1 336 ? 4.828 -72.367 -26.054 1.00 78.81 336 PRO A N 1
ATOM 2611 C CA . PRO A 1 336 ? 5.389 -73.388 -26.936 1.00 78.81 336 PRO A CA 1
ATOM 2612 C C . PRO A 1 336 ? 6.926 -73.385 -26.930 1.00 78.81 336 PRO A C 1
ATOM 2614 O O . PRO A 1 336 ? 7.558 -72.327 -26.902 1.00 78.81 336 PRO A O 1
ATOM 2617 N N . GLU A 1 337 ? 7.547 -74.565 -27.022 1.00 73.75 337 GLU A N 1
ATOM 2618 C CA . GLU A 1 337 ? 9.008 -74.739 -26.908 1.00 73.75 337 GLU A CA 1
ATOM 2619 C C . GLU A 1 337 ? 9.802 -73.876 -27.914 1.00 73.75 337 GLU A C 1
ATOM 2621 O O . GLU A 1 337 ? 10.865 -73.341 -27.591 1.00 73.75 337 GLU A O 1
ATOM 2626 N N . ALA A 1 338 ? 9.242 -73.657 -29.110 1.00 76.00 338 ALA A N 1
ATOM 2627 C CA . ALA A 1 338 ? 9.808 -72.775 -30.132 1.00 76.00 338 ALA A CA 1
ATOM 2628 C C . ALA A 1 338 ? 9.822 -71.291 -29.709 1.00 76.00 338 ALA A C 1
ATOM 2630 O O . ALA A 1 338 ? 10.828 -70.604 -29.902 1.00 76.00 338 ALA A O 1
ATOM 2631 N N . SER A 1 339 ? 8.742 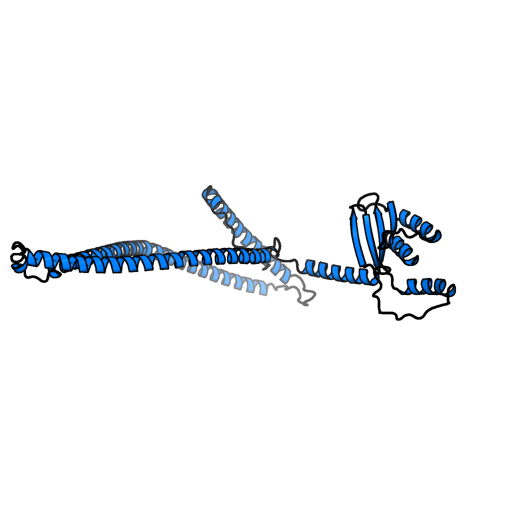-70.808 -29.090 1.00 76.19 339 SER A N 1
ATOM 2632 C CA . SER A 1 339 ? 8.647 -69.446 -28.553 1.00 76.19 339 SER A CA 1
ATOM 2633 C C . SER A 1 339 ? 9.558 -69.277 -27.338 1.00 76.19 339 SER A C 1
ATOM 2635 O O . SER A 1 339 ? 10.256 -68.275 -27.230 1.00 76.19 339 SER A O 1
ATOM 2637 N N . MET A 1 340 ? 9.678 -70.298 -26.482 1.00 74.88 340 MET A N 1
ATOM 2638 C CA . MET A 1 340 ? 10.619 -70.294 -25.352 1.00 74.88 340 MET A CA 1
ATOM 2639 C C . MET A 1 340 ? 12.085 -70.212 -25.796 1.00 74.88 340 MET A C 1
ATOM 2641 O O . MET A 1 340 ? 12.888 -69.510 -25.176 1.00 74.88 340 MET A O 1
ATOM 2645 N N . ALA A 1 341 ? 12.459 -70.895 -26.882 1.00 79.31 341 ALA A N 1
ATOM 2646 C CA . ALA A 1 341 ? 13.804 -70.794 -27.447 1.00 79.31 341 ALA A CA 1
ATOM 2647 C C . ALA A 1 341 ? 14.098 -69.382 -27.988 1.00 79.31 341 ALA A C 1
ATOM 2649 O O . ALA A 1 341 ? 15.191 -68.854 -27.760 1.00 79.31 341 ALA A O 1
ATOM 2650 N N . ARG A 1 342 ? 13.114 -68.747 -28.644 1.00 80.50 342 ARG A N 1
ATOM 2651 C CA . ARG A 1 342 ? 13.221 -67.363 -29.132 1.00 80.50 342 ARG A CA 1
ATOM 2652 C C . ARG A 1 342 ? 13.262 -66.351 -27.992 1.00 80.50 342 ARG A C 1
ATOM 2654 O O . ARG A 1 342 ? 14.158 -65.513 -27.983 1.00 80.50 342 ARG A O 1
ATOM 2661 N N . LEU A 1 343 ? 12.414 -66.491 -26.975 1.00 80.94 343 LEU A N 1
ATOM 2662 C CA . LEU A 1 343 ? 12.432 -65.640 -25.781 1.00 80.94 343 LEU A CA 1
ATOM 2663 C C . LEU A 1 343 ? 13.780 -65.695 -25.060 1.00 80.94 343 LEU A C 1
ATOM 2665 O O . LEU A 1 343 ? 14.316 -64.651 -24.708 1.00 80.94 343 LEU A O 1
ATOM 2669 N N . ARG A 1 344 ? 14.403 -66.874 -24.928 1.00 81.19 344 ARG A N 1
ATOM 2670 C CA . ARG A 1 344 ? 15.762 -66.996 -24.361 1.00 81.19 344 ARG A CA 1
ATOM 2671 C C . ARG A 1 344 ? 16.830 -66.303 -25.212 1.00 81.19 344 ARG A C 1
ATOM 2673 O O . ARG A 1 344 ? 17.804 -65.784 -24.667 1.00 81.19 344 ARG A O 1
ATOM 2680 N N . ALA A 1 345 ? 16.690 -66.309 -26.538 1.00 82.62 345 ALA A N 1
ATOM 2681 C CA . ALA A 1 345 ? 17.605 -65.595 -27.429 1.00 82.62 345 ALA A CA 1
ATOM 2682 C C . ALA A 1 345 ? 17.429 -64.070 -27.310 1.00 82.62 345 ALA A C 1
ATOM 2684 O O . ALA A 1 345 ? 18.418 -63.347 -27.188 1.00 82.62 345 ALA A O 1
ATOM 2685 N N . LEU A 1 346 ? 16.183 -63.599 -27.258 1.00 83.56 346 LEU A N 1
ATOM 2686 C CA . LEU A 1 346 ? 15.837 -62.185 -27.098 1.00 83.56 346 LEU A CA 1
ATOM 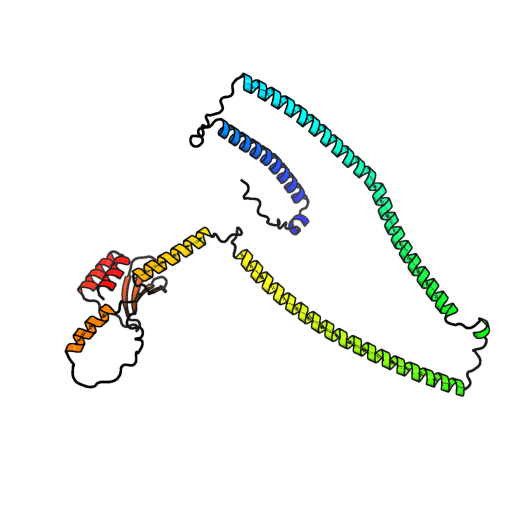2687 C C . LEU A 1 346 ? 16.196 -61.652 -25.704 1.00 83.56 346 LEU A C 1
ATOM 2689 O O . LEU A 1 346 ? 16.705 -60.541 -25.577 1.00 83.56 346 LEU A O 1
ATOM 2693 N N . GLN A 1 347 ? 16.055 -62.482 -24.670 1.00 83.94 347 GLN A N 1
ATOM 2694 C CA . GLN A 1 347 ? 16.526 -62.198 -23.317 1.00 83.94 347 GLN A CA 1
ATOM 2695 C C . GLN A 1 347 ? 18.044 -61.973 -23.291 1.00 83.94 347 GLN A C 1
ATOM 2697 O O . GLN A 1 347 ? 18.521 -61.018 -22.681 1.00 83.94 347 GLN A O 1
ATOM 2702 N N . LYS A 1 348 ? 18.823 -62.800 -24.003 1.00 82.56 348 LYS A N 1
ATOM 2703 C CA . LYS A 1 348 ? 20.279 -62.602 -24.131 1.00 82.56 348 LYS A CA 1
ATOM 2704 C C . LYS A 1 348 ? 20.637 -61.319 -24.886 1.00 82.56 348 LYS A C 1
ATOM 2706 O O . LYS A 1 348 ? 21.670 -60.721 -24.581 1.00 82.56 348 LYS A O 1
ATOM 2711 N N . ALA A 1 349 ? 19.803 -60.916 -25.845 1.00 83.88 349 ALA A N 1
ATOM 2712 C CA . ALA A 1 349 ? 19.941 -59.667 -26.589 1.00 83.88 349 ALA A CA 1
ATOM 2713 C C . ALA A 1 349 ? 19.449 -58.429 -25.809 1.00 83.88 349 ALA A C 1
ATOM 2715 O O . ALA A 1 349 ? 19.781 -57.312 -26.193 1.00 83.88 349 ALA A O 1
ATOM 2716 N N . ASN A 1 350 ? 18.733 -58.625 -24.694 1.00 82.75 350 ASN A N 1
ATOM 2717 C CA . ASN A 1 350 ? 18.126 -57.575 -23.871 1.00 82.75 350 ASN A CA 1
ATOM 2718 C C . ASN A 1 350 ? 17.107 -56.699 -24.630 1.00 82.75 350 ASN A C 1
ATOM 2720 O O . ASN A 1 350 ? 17.002 -55.501 -24.372 1.00 82.75 350 ASN A O 1
ATOM 2724 N N . ASP A 1 351 ? 16.373 -57.293 -25.573 1.00 82.44 351 ASP A N 1
ATOM 2725 C CA . ASP A 1 351 ? 15.427 -56.585 -26.443 1.00 82.44 351 ASP A CA 1
ATOM 2726 C C . ASP A 1 351 ? 13.985 -56.729 -25.925 1.00 82.44 351 ASP A C 1
ATOM 2728 O O . ASP A 1 351 ? 13.270 -57.673 -26.263 1.00 82.44 351 ASP A O 1
ATOM 2732 N N . VAL A 1 352 ? 13.569 -55.802 -25.053 1.00 76.81 352 VAL A N 1
ATOM 2733 C CA . VAL A 1 352 ? 12.224 -55.795 -24.444 1.00 76.81 352 VAL A CA 1
ATOM 2734 C C . VAL A 1 352 ? 11.101 -55.716 -25.492 1.00 76.81 352 VAL A C 1
ATOM 2736 O O . VAL A 1 352 ? 10.161 -56.508 -25.383 1.00 76.81 352 VAL A O 1
ATOM 2739 N N . PRO A 1 353 ? 11.161 -54.827 -26.508 1.00 77.12 353 PRO A N 1
ATOM 2740 C CA . PRO A 1 353 ? 10.142 -54.781 -27.557 1.00 77.12 353 PRO A CA 1
ATOM 2741 C C . PRO A 1 353 ? 9.929 -56.118 -28.272 1.00 77.12 353 PRO A C 1
ATOM 2743 O O . PRO A 1 353 ? 8.785 -56.540 -28.444 1.00 77.12 353 PRO A O 1
ATOM 2746 N N . LEU A 1 354 ? 11.007 -56.817 -28.645 1.00 79.75 354 LEU A N 1
ATOM 2747 C CA . LEU A 1 354 ? 10.889 -58.108 -29.326 1.00 79.75 354 LEU A CA 1
ATOM 2748 C C . LEU A 1 354 ? 10.418 -59.228 -28.392 1.00 79.75 354 LEU A C 1
ATOM 2750 O O . LEU A 1 354 ? 9.678 -60.105 -28.833 1.00 79.75 354 LEU A O 1
ATOM 2754 N N . ILE A 1 355 ? 10.800 -59.201 -27.110 1.00 79.31 355 ILE A N 1
ATOM 2755 C CA . ILE A 1 355 ? 10.285 -60.142 -26.098 1.00 79.31 355 ILE A CA 1
ATOM 2756 C C . ILE A 1 355 ? 8.767 -60.007 -25.989 1.00 79.31 355 ILE A C 1
ATOM 2758 O O . ILE A 1 355 ? 8.051 -61.002 -26.060 1.00 79.31 355 ILE A O 1
ATOM 2762 N N . VAL A 1 356 ? 8.278 -58.774 -25.868 1.00 75.31 356 VAL A N 1
ATOM 2763 C CA . VAL A 1 356 ? 6.845 -58.467 -25.824 1.00 75.31 356 VAL A CA 1
ATOM 2764 C C . VAL A 1 356 ? 6.140 -58.930 -27.100 1.00 75.31 356 VAL A C 1
ATOM 2766 O O . VAL A 1 356 ? 5.080 -59.545 -27.021 1.00 75.31 356 VAL A O 1
ATOM 2769 N N . GLN A 1 357 ? 6.728 -58.674 -28.270 1.00 77.44 357 GLN A N 1
ATOM 2770 C CA . GLN A 1 357 ? 6.148 -59.076 -29.550 1.00 77.44 357 GLN A CA 1
ATOM 2771 C C . GLN A 1 357 ? 6.068 -60.601 -29.701 1.00 77.44 357 GLN A C 1
ATOM 2773 O O . GLN A 1 357 ? 5.063 -61.105 -30.191 1.00 77.44 357 GLN A O 1
ATOM 2778 N N . GLU A 1 358 ? 7.090 -61.339 -29.267 1.00 78.75 358 GLU A N 1
ATOM 2779 C CA . GLU A 1 358 ? 7.092 -62.806 -29.303 1.00 78.75 358 GLU A CA 1
ATOM 2780 C C . GLU A 1 358 ? 6.081 -63.396 -28.308 1.00 78.75 358 GLU A C 1
ATOM 2782 O O . GLU A 1 358 ? 5.426 -64.385 -28.630 1.00 78.75 358 GLU A O 1
ATOM 2787 N N . VAL A 1 359 ? 5.905 -62.774 -27.132 1.00 74.56 359 VAL A N 1
ATOM 2788 C CA . VAL A 1 359 ? 4.852 -63.159 -26.178 1.00 74.56 359 VAL A CA 1
ATOM 2789 C C . VAL A 1 359 ? 3.469 -62.918 -26.777 1.00 74.56 359 VAL A C 1
ATOM 2791 O O . VAL A 1 359 ? 2.629 -63.806 -26.710 1.00 74.56 359 VAL A O 1
ATOM 2794 N N . LEU A 1 360 ? 3.235 -61.762 -27.402 1.00 71.50 360 LEU A N 1
ATOM 2795 C CA . LEU A 1 360 ? 1.957 -61.458 -28.049 1.00 71.50 360 LEU A CA 1
ATOM 2796 C C . LEU A 1 360 ? 1.683 -62.344 -29.268 1.00 71.50 360 LEU A C 1
ATOM 2798 O O . LEU A 1 360 ? 0.541 -62.719 -29.470 1.00 71.50 360 LEU A O 1
ATOM 2802 N N . ALA A 1 361 ? 2.701 -62.696 -30.056 1.00 72.62 361 ALA A N 1
ATOM 2803 C CA . ALA A 1 361 ? 2.558 -63.573 -31.221 1.00 72.62 361 ALA A CA 1
ATOM 2804 C C . ALA A 1 361 ? 2.325 -65.050 -30.855 1.00 72.62 361 ALA A C 1
ATOM 2806 O O . ALA A 1 361 ? 1.971 -65.850 -31.722 1.00 72.62 361 ALA A O 1
ATOM 2807 N N . ALA A 1 362 ? 2.581 -65.429 -29.600 1.00 67.50 362 ALA A N 1
ATOM 2808 C CA . ALA A 1 362 ? 2.286 -66.759 -29.083 1.00 67.50 362 ALA A CA 1
ATOM 2809 C C . ALA A 1 362 ? 0.811 -66.928 -28.654 1.00 67.50 362 ALA A C 1
ATOM 2811 O O . ALA A 1 362 ? 0.393 -68.062 -28.411 1.00 67.50 362 ALA A O 1
ATOM 2812 N N . PHE A 1 363 ? 0.044 -65.831 -28.594 1.00 62.59 363 PHE A N 1
ATOM 2813 C CA . PHE A 1 363 ? -1.408 -65.784 -28.373 1.00 62.59 363 PHE A CA 1
ATOM 2814 C C . PHE A 1 363 ? -2.154 -65.355 -29.647 1.00 62.59 363 PHE A C 1
ATOM 2816 O O . PHE A 1 363 ? -3.378 -65.631 -29.735 1.00 62.59 363 PHE A O 1
#

Radius of gyration: 49.14 Å; chains: 1; bounding box: 78×116×111 Å